Protein AF-A0A8B8EE63-F1 (afdb_monomer)

Radius of gyration: 25.55 Å; Cα contacts (8 Å, |Δi|>4): 271; chains: 1; bounding box: 58×43×88 Å

Mean predicted aligned error: 11.23 Å

Structure (mmCIF, N/CA/C/O backbone):
data_AF-A0A8B8EE63-F1
#
_entry.id   AF-A0A8B8EE63-F1
#
loop_
_atom_site.group_PDB
_atom_site.id
_atom_site.type_symbol
_atom_site.label_atom_id
_atom_site.label_alt_id
_atom_site.label_comp_id
_atom_site.label_asym_id
_atom_site.label_entity_id
_atom_site.label_seq_id
_atom_site.pdbx_PDB_ins_code
_atom_site.Cartn_x
_atom_site.Cartn_y
_atom_site.Cartn_z
_atom_site.occupancy
_atom_site.B_iso_or_equiv
_atom_site.auth_seq_id
_atom_site.auth_comp_id
_atom_site.auth_asym_id
_atom_site.auth_atom_id
_atom_site.pdbx_PDB_model_num
ATOM 1 N N . MET A 1 1 ? 38.713 -13.308 -67.757 1.00 34.22 1 MET A N 1
ATOM 2 C CA . MET A 1 1 ? 39.216 -12.072 -67.116 1.00 34.22 1 MET A CA 1
ATOM 3 C C . MET A 1 1 ? 38.048 -11.355 -66.440 1.00 34.22 1 MET A C 1
ATOM 5 O O . MET A 1 1 ? 36.979 -11.338 -67.029 1.00 34.22 1 MET A O 1
ATOM 9 N N . MET A 1 2 ? 38.272 -10.914 -65.192 1.00 29.92 2 MET A N 1
ATOM 10 C CA . MET A 1 2 ? 37.483 -10.074 -64.248 1.00 29.92 2 MET A CA 1
ATOM 11 C C . MET A 1 2 ? 36.135 -9.501 -64.742 1.00 29.92 2 MET A C 1
ATOM 13 O O . MET A 1 2 ? 36.103 -8.865 -65.783 1.00 29.92 2 MET A O 1
ATOM 17 N N . LYS A 1 3 ? 34.963 -9.767 -64.130 1.00 40.91 3 LYS A N 1
ATOM 18 C CA . LYS A 1 3 ? 34.413 -9.403 -62.790 1.00 40.91 3 LYS A CA 1
ATOM 19 C C . LYS A 1 3 ? 34.333 -7.888 -62.509 1.00 40.91 3 LYS A C 1
ATOM 21 O O . LYS A 1 3 ? 35.310 -7.183 -62.705 1.00 40.91 3 LYS A O 1
ATOM 26 N N . THR A 1 4 ? 33.181 -7.491 -61.934 1.00 46.47 4 THR A N 1
ATOM 27 C CA . THR A 1 4 ? 32.750 -6.176 -61.381 1.00 46.47 4 THR A CA 1
ATOM 28 C C . THR A 1 4 ? 32.387 -5.117 -62.433 1.00 46.47 4 THR A C 1
ATOM 30 O O . THR A 1 4 ? 33.139 -4.926 -63.370 1.00 46.47 4 THR A O 1
ATOM 33 N N . PHE A 1 5 ? 31.213 -4.471 -62.425 1.00 40.44 5 PHE A N 1
ATOM 34 C CA . PHE A 1 5 ? 30.622 -3.676 -61.341 1.00 40.44 5 PHE A CA 1
ATOM 35 C C . PHE A 1 5 ? 29.076 -3.753 -61.308 1.00 40.44 5 PHE A C 1
ATOM 37 O O . PHE A 1 5 ? 28.396 -3.131 -62.116 1.00 40.44 5 PHE A O 1
ATOM 44 N N . PHE A 1 6 ? 28.515 -4.440 -60.310 1.00 43.31 6 PHE A N 1
ATOM 45 C CA . PHE A 1 6 ? 27.147 -4.216 -59.817 1.00 43.31 6 PHE A CA 1
ATOM 46 C C . PHE A 1 6 ? 27.276 -3.737 -58.369 1.00 43.31 6 PHE A C 1
ATOM 48 O O . PHE A 1 6 ? 27.194 -4.533 -57.440 1.00 43.31 6 PHE A O 1
ATOM 55 N N . ALA A 1 7 ? 27.614 -2.462 -58.166 1.00 48.09 7 ALA A N 1
ATOM 56 C CA . ALA A 1 7 ? 27.914 -1.944 -56.827 1.00 48.09 7 ALA A CA 1
ATOM 57 C C . ALA A 1 7 ? 27.565 -0.458 -56.641 1.00 48.09 7 ALA A C 1
ATOM 59 O O . ALA A 1 7 ? 28.311 0.257 -55.983 1.00 48.09 7 ALA A O 1
ATOM 60 N N . VAL A 1 8 ? 26.462 0.039 -57.218 1.00 46.97 8 VAL A N 1
ATOM 61 C CA . VAL A 1 8 ? 26.056 1.449 -56.988 1.00 46.97 8 VAL A CA 1
ATOM 62 C C . VAL A 1 8 ? 24.575 1.635 -56.621 1.00 46.97 8 VAL A C 1
ATOM 64 O O . VAL A 1 8 ? 24.193 2.704 -56.167 1.00 46.97 8 VAL A O 1
ATOM 67 N N . VAL A 1 9 ? 23.731 0.598 -56.659 1.00 40.47 9 VAL A N 1
ATOM 68 C CA . VAL A 1 9 ? 22.294 0.734 -56.304 1.00 40.47 9 VAL A CA 1
ATOM 69 C C . VAL A 1 9 ? 21.954 0.067 -54.962 1.00 40.47 9 VAL A C 1
ATOM 71 O O . VAL A 1 9 ? 20.859 -0.433 -54.755 1.00 40.47 9 VAL A O 1
ATOM 74 N N . LEU A 1 10 ? 22.908 0.044 -54.027 1.00 39.06 10 LEU A N 1
ATOM 75 C CA . LEU A 1 10 ? 22.704 -0.489 -52.668 1.00 39.06 10 LEU A CA 1
ATOM 76 C C . LEU A 1 10 ? 23.002 0.525 -51.553 1.00 39.06 10 LEU A C 1
ATOM 78 O O . LEU A 1 10 ? 22.885 0.190 -50.381 1.00 39.06 10 LEU A O 1
ATOM 82 N N . VAL A 1 11 ? 23.346 1.771 -51.901 1.00 43.00 11 VAL A N 1
ATOM 83 C CA . VAL A 1 11 ? 23.756 2.793 -50.917 1.00 43.00 11 VAL A CA 1
ATOM 84 C C . VAL A 1 11 ? 22.674 3.848 -50.658 1.00 43.00 11 VAL A C 1
ATOM 86 O O . VAL A 1 11 ? 22.699 4.497 -49.620 1.00 43.00 11 VAL A O 1
ATOM 89 N N . VAL A 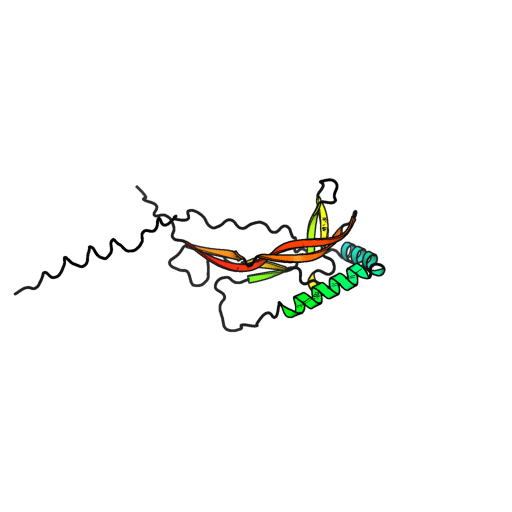1 12 ? 21.660 3.988 -51.518 1.00 40.06 12 VAL A N 1
ATOM 90 C CA . VAL A 1 12 ? 20.663 5.071 -51.357 1.00 40.06 12 VAL A CA 1
ATOM 91 C C . VAL A 1 12 ? 19.351 4.604 -50.708 1.00 40.06 12 VAL A C 1
ATOM 93 O O . VAL A 1 12 ? 18.642 5.414 -50.119 1.00 40.06 12 VAL A O 1
ATOM 96 N N . CYS A 1 13 ? 19.056 3.299 -50.676 1.00 34.84 13 CYS A N 1
ATOM 97 C CA . CYS A 1 13 ? 17.874 2.786 -49.962 1.00 34.84 13 CYS A CA 1
ATOM 98 C C . CYS A 1 13 ? 18.083 2.578 -48.451 1.00 34.84 13 CYS A C 1
ATOM 100 O O . CYS A 1 13 ? 17.107 2.372 -47.738 1.00 34.84 13 CYS A O 1
ATOM 102 N N . PHE A 1 14 ? 19.315 2.680 -47.935 1.00 38.38 14 PHE A N 1
ATOM 103 C CA . PHE A 1 14 ? 19.579 2.624 -46.488 1.00 38.38 14 PHE A CA 1
ATOM 104 C C . PHE A 1 14 ? 19.524 3.993 -45.791 1.00 38.38 14 PHE A C 1
ATOM 106 O O . PHE A 1 14 ? 19.535 4.046 -44.565 1.00 38.38 14 PHE A O 1
ATOM 113 N N . ALA A 1 15 ? 19.416 5.096 -46.539 1.00 36.81 15 ALA A N 1
ATOM 114 C CA . ALA A 1 15 ? 19.379 6.446 -45.968 1.00 36.81 15 ALA A CA 1
ATOM 115 C C . ALA A 1 15 ? 17.964 6.927 -45.584 1.00 36.81 15 ALA A C 1
ATOM 117 O O . ALA A 1 15 ? 17.824 7.997 -45.002 1.00 36.81 15 ALA A O 1
ATOM 118 N N . TYR A 1 16 ? 16.919 6.148 -45.890 1.00 34.84 16 TYR A N 1
ATOM 119 C CA . TYR A 1 16 ? 15.516 6.528 -45.660 1.00 34.84 16 TYR A CA 1
ATOM 120 C C . TYR A 1 16 ? 14.775 5.619 -44.671 1.00 34.84 16 TYR A C 1
ATOM 122 O O . TYR A 1 16 ? 13.548 5.605 -44.620 1.00 34.84 16 TYR A O 1
ATOM 130 N N . CYS A 1 17 ? 15.505 4.878 -43.838 1.00 33.97 17 CYS A N 1
ATOM 131 C CA . CYS A 1 17 ? 14.913 4.237 -42.670 1.00 33.97 17 CYS A CA 1
ATOM 132 C C . CYS A 1 17 ? 14.951 5.207 -41.490 1.00 33.97 17 CYS A C 1
ATOM 134 O O . CYS A 1 17 ? 15.892 5.196 -40.706 1.00 33.97 17 CYS A O 1
ATOM 136 N N . ASN A 1 18 ? 13.905 6.029 -41.385 1.00 35.06 18 ASN A N 1
ATOM 137 C CA . ASN A 1 18 ? 13.351 6.512 -40.120 1.00 35.06 18 ASN A CA 1
ATOM 138 C C . ASN A 1 18 ? 14.379 6.863 -39.029 1.00 35.06 18 ASN A C 1
ATOM 140 O O . ASN A 1 18 ? 14.317 6.337 -37.919 1.00 35.06 18 ASN A O 1
ATOM 144 N N . CYS A 1 19 ? 15.239 7.850 -39.281 1.00 40.03 19 CYS A N 1
ATOM 145 C CA . CYS A 1 19 ? 15.683 8.725 -38.197 1.00 40.03 19 CYS A CA 1
ATOM 146 C C . CYS A 1 19 ? 14.514 9.651 -37.836 1.00 40.03 19 CYS A C 1
ATOM 148 O O . CYS A 1 19 ? 14.586 10.865 -37.998 1.00 40.03 19 CYS A O 1
ATOM 150 N N . GLN A 1 20 ? 13.407 9.064 -37.367 1.00 39.22 20 GLN A N 1
ATOM 151 C CA . GLN A 1 20 ? 12.558 9.755 -36.410 1.00 39.22 20 GLN A CA 1
ATOM 152 C C . GLN A 1 20 ? 13.522 10.160 -35.308 1.00 39.22 20 GLN A C 1
ATOM 154 O O . GLN A 1 20 ? 14.141 9.264 -34.737 1.00 39.22 20 GLN A O 1
ATOM 159 N N . GLU A 1 21 ? 13.730 11.467 -35.137 1.00 40.09 21 GLU A N 1
ATOM 160 C CA . GLU A 1 21 ? 14.597 12.096 -34.143 1.00 40.09 21 GLU A CA 1
ATOM 161 C C . GLU A 1 21 ? 14.638 11.245 -32.878 1.00 40.09 21 GLU A C 1
ATOM 163 O O . GLU A 1 21 ? 13.757 11.306 -32.019 1.00 40.09 21 GLU A O 1
ATOM 168 N N . SER A 1 22 ? 15.620 10.345 -32.817 1.00 50.84 22 SER A N 1
ATOM 169 C CA . SER A 1 22 ? 15.692 9.382 -31.743 1.00 50.84 22 SER A CA 1
ATOM 170 C C . SER A 1 22 ? 16.205 10.194 -30.580 1.00 50.84 22 SER A C 1
ATOM 172 O O . SER A 1 22 ? 17.405 10.458 -30.495 1.00 50.84 22 SER A O 1
ATOM 174 N N . THR A 1 23 ? 15.280 10.666 -29.749 1.00 57.31 23 THR A N 1
ATOM 175 C CA . THR A 1 23 ? 15.533 11.285 -28.456 1.00 57.31 23 THR A CA 1
ATOM 176 C C . THR A 1 23 ? 16.400 10.315 -27.672 1.00 57.31 23 THR A C 1
ATOM 178 O O . THR A 1 23 ? 15.903 9.390 -27.025 1.00 57.31 23 THR A O 1
ATOM 181 N N . CYS A 1 24 ? 17.711 10.433 -27.837 1.00 67.94 24 CYS A N 1
ATOM 182 C CA . CYS A 1 24 ? 18.641 9.521 -27.223 1.00 67.94 24 CYS A CA 1
ATOM 183 C C . CYS A 1 24 ? 18.552 9.783 -25.718 1.00 67.94 24 CYS A C 1
ATOM 185 O O . CYS A 1 24 ? 18.642 10.917 -25.243 1.00 67.94 24 CYS A O 1
ATOM 187 N N . VAL A 1 25 ? 18.230 8.738 -24.964 1.00 66.94 25 VAL A N 1
ATOM 188 C CA . VAL A 1 25 ? 17.920 8.877 -23.544 1.00 66.94 25 VAL A CA 1
ATOM 189 C C . VAL A 1 25 ? 19.238 8.823 -22.780 1.00 66.94 25 VAL A C 1
ATOM 191 O O . VAL A 1 25 ? 19.905 7.789 -22.726 1.00 66.94 25 VAL A O 1
ATOM 194 N N . THR A 1 26 ? 19.632 9.959 -22.207 1.00 67.19 26 THR A N 1
ATOM 195 C CA . THR A 1 26 ? 20.910 10.119 -21.494 1.00 67.19 26 THR A CA 1
ATOM 196 C C . THR A 1 26 ? 20.915 9.470 -20.113 1.00 67.19 26 THR A C 1
ATOM 198 O O . THR A 1 26 ? 21.983 9.199 -19.570 1.00 67.19 26 THR A O 1
ATOM 201 N N . SER A 1 27 ? 19.743 9.198 -19.530 1.00 67.88 27 SER A N 1
ATOM 202 C CA . SER A 1 27 ? 19.637 8.581 -18.208 1.00 67.88 27 SER A CA 1
ATOM 203 C C . SER A 1 27 ? 18.392 7.702 -18.061 1.00 67.88 27 SER A C 1
ATOM 205 O O . SER A 1 27 ? 17.371 7.980 -18.689 1.00 67.88 27 SER A O 1
ATOM 207 N N . PRO A 1 28 ? 18.461 6.645 -17.233 1.00 70.81 28 PRO A N 1
ATOM 208 C CA . PRO A 1 28 ? 17.310 5.803 -16.932 1.00 70.81 28 PRO A CA 1
ATOM 209 C C . PRO A 1 28 ? 16.095 6.614 -16.441 1.00 70.81 28 PRO A C 1
ATOM 211 O O . PRO A 1 28 ? 16.276 7.615 -15.736 1.00 70.81 28 PRO A O 1
ATOM 214 N N . PRO A 1 29 ? 14.854 6.183 -16.740 1.00 76.81 29 PRO A N 1
ATOM 215 C CA . PRO A 1 29 ? 13.661 6.784 -16.153 1.00 76.81 29 PRO A CA 1
ATOM 216 C C . PRO A 1 29 ? 13.744 6.787 -14.619 1.00 76.81 29 PRO A C 1
ATOM 218 O O . PRO A 1 29 ? 14.009 5.771 -13.973 1.00 76.81 29 PRO A O 1
ATOM 221 N N . ARG A 1 30 ? 13.500 7.958 -14.020 1.00 81.25 30 ARG A N 1
ATOM 222 C CA . ARG A 1 30 ? 13.484 8.111 -12.561 1.00 81.25 30 ARG A CA 1
ATOM 223 C C . ARG A 1 30 ? 12.250 7.432 -11.984 1.00 81.25 30 ARG A C 1
ATOM 225 O O . ARG A 1 30 ? 11.121 7.780 -12.332 1.00 81.25 30 ARG A O 1
ATOM 232 N N . GLU A 1 31 ? 12.454 6.505 -11.056 1.00 83.06 31 GLU A N 1
ATOM 233 C CA . GLU A 1 31 ? 11.338 5.898 -10.345 1.00 83.06 31 GLU A CA 1
ATOM 234 C C . GLU A 1 31 ? 10.767 6.840 -9.278 1.00 83.06 31 GLU A C 1
ATOM 236 O O . GLU A 1 31 ? 11.497 7.411 -8.468 1.00 83.06 31 GLU A O 1
ATOM 241 N N . LYS A 1 32 ? 9.436 6.953 -9.224 1.00 85.38 32 LYS A N 1
ATOM 242 C CA . LYS A 1 32 ? 8.751 7.670 -8.140 1.00 85.38 32 LYS A CA 1
ATOM 243 C C . LYS A 1 32 ? 8.864 6.893 -6.828 1.00 85.38 32 LYS A C 1
ATOM 245 O O . LYS A 1 32 ? 8.682 5.675 -6.813 1.00 85.38 32 LYS A O 1
ATOM 250 N N . ALA A 1 33 ? 9.114 7.580 -5.718 1.00 88.44 33 ALA A N 1
ATOM 251 C CA . ALA A 1 33 ? 9.087 6.957 -4.396 1.00 88.44 33 ALA A CA 1
ATOM 252 C C . ALA A 1 33 ? 7.688 6.394 -4.067 1.00 88.44 33 ALA A C 1
ATOM 254 O O . ALA A 1 33 ? 6.676 6.919 -4.534 1.00 88.44 33 ALA A O 1
ATOM 255 N N . ILE A 1 34 ? 7.643 5.312 -3.286 1.00 93.12 34 ILE A N 1
ATOM 256 C CA . ILE A 1 34 ? 6.407 4.803 -2.676 1.00 93.12 34 ILE A CA 1
ATOM 257 C C . ILE A 1 34 ? 6.215 5.528 -1.343 1.00 93.12 34 ILE A C 1
ATOM 259 O O . ILE A 1 34 ? 7.162 5.637 -0.571 1.00 93.12 34 ILE A O 1
ATOM 263 N N . ASP A 1 35 ? 5.005 6.020 -1.078 1.00 93.25 35 ASP A N 1
ATOM 264 C CA . ASP A 1 35 ? 4.660 6.711 0.176 1.00 93.25 35 ASP A CA 1
ATOM 265 C C . ASP A 1 35 ? 4.372 5.745 1.346 1.00 93.25 35 ASP A C 1
ATOM 267 O O . ASP A 1 35 ? 4.313 6.161 2.503 1.00 93.25 35 ASP A O 1
ATOM 271 N N . GLY A 1 36 ? 4.205 4.454 1.045 1.00 92.94 36 GLY A N 1
ATOM 272 C CA . GLY A 1 36 ? 3.987 3.371 1.999 1.00 92.94 36 GLY A CA 1
ATOM 273 C C . GLY A 1 36 ? 5.269 2.685 2.481 1.00 92.94 36 GLY A C 1
ATOM 274 O O . GLY A 1 36 ? 6.199 2.427 1.718 1.00 92.94 36 GLY A O 1
ATOM 275 N N . GLN A 1 37 ? 5.277 2.324 3.760 1.00 95.94 37 GLN A N 1
ATOM 276 C CA . GLN A 1 37 ? 6.300 1.524 4.430 1.00 95.94 37 GLN A CA 1
ATOM 277 C C . GLN A 1 37 ? 5.851 0.060 4.516 1.00 95.94 37 GLN A C 1
ATOM 279 O O . GLN A 1 37 ? 4.653 -0.223 4.568 1.00 95.94 37 GLN A O 1
ATOM 284 N N . SER A 1 38 ? 6.811 -0.869 4.540 1.00 94.62 38 SER A N 1
ATOM 285 C CA . SER A 1 38 ? 6.559 -2.321 4.578 1.00 94.62 38 SER A CA 1
ATOM 286 C C . SER A 1 38 ? 7.070 -3.007 5.848 1.00 94.62 38 SER A C 1
ATOM 288 O O . SER A 1 38 ? 7.130 -4.234 5.897 1.00 94.62 38 SER A O 1
ATOM 290 N N . ASP A 1 39 ? 7.478 -2.234 6.854 1.00 93.75 39 ASP A N 1
ATOM 291 C CA . ASP A 1 39 ? 7.986 -2.776 8.115 1.00 93.75 39 ASP A CA 1
ATOM 292 C C . ASP A 1 39 ? 6.869 -3.456 8.905 1.00 93.75 39 ASP A C 1
ATOM 294 O O . ASP A 1 39 ? 5.711 -3.038 8.861 1.00 93.75 39 ASP A O 1
ATOM 298 N N . VAL A 1 40 ? 7.204 -4.501 9.656 1.00 91.88 40 VAL A N 1
ATOM 299 C CA . VAL A 1 40 ? 6.225 -5.201 10.491 1.00 91.88 40 VAL A CA 1
ATOM 300 C C . VAL A 1 40 ? 5.651 -4.230 11.529 1.00 91.88 40 VAL A C 1
ATOM 302 O O . VAL A 1 40 ? 6.392 -3.530 12.217 1.00 91.88 40 VAL A O 1
ATOM 305 N N . GLN A 1 41 ? 4.321 -4.181 11.650 1.00 93.56 41 GLN A N 1
ATOM 306 C CA . GLN A 1 41 ? 3.660 -3.388 12.691 1.00 93.56 41 GLN A CA 1
ATOM 307 C C . GLN A 1 41 ? 4.013 -3.958 14.068 1.00 93.56 41 GLN A C 1
ATOM 309 O O . GLN A 1 41 ? 3.963 -5.175 14.255 1.00 93.56 41 GLN A O 1
ATOM 314 N N . SER A 1 42 ? 4.341 -3.105 15.039 1.00 95.38 42 SER A N 1
ATOM 315 C CA . SER A 1 42 ? 4.604 -3.561 16.408 1.00 95.38 42 SER A CA 1
ATOM 316 C C . SER A 1 42 ? 3.345 -4.164 17.041 1.00 95.38 42 SER A C 1
ATOM 318 O O . SER A 1 42 ? 2.223 -3.801 16.686 1.00 95.38 42 SER A O 1
ATOM 320 N N . LYS A 1 43 ? 3.525 -5.069 18.011 1.00 96.19 43 LYS A N 1
ATOM 321 C CA . LYS A 1 43 ? 2.402 -5.697 18.731 1.00 96.19 43 LYS A CA 1
ATOM 322 C C . LYS A 1 43 ? 1.509 -4.680 19.447 1.00 96.19 43 LYS A C 1
ATOM 324 O O . LYS A 1 43 ? 0.303 -4.869 19.476 1.00 96.19 43 LYS A O 1
ATOM 329 N N . ASP A 1 44 ? 2.090 -3.602 19.978 1.00 96.50 44 ASP A N 1
ATOM 330 C CA . ASP A 1 44 ? 1.342 -2.499 20.602 1.00 96.50 44 ASP A CA 1
ATOM 331 C C . ASP A 1 44 ? 0.371 -1.839 19.613 1.00 96.50 44 ASP A C 1
ATOM 333 O O . ASP A 1 44 ? -0.808 -1.670 19.907 1.00 96.50 44 ASP A O 1
ATOM 337 N N . ILE A 1 45 ? 0.845 -1.528 18.404 1.00 96.25 45 ILE A N 1
ATOM 338 C CA . ILE A 1 45 ? 0.001 -0.932 17.366 1.00 96.25 45 ILE A CA 1
ATOM 339 C C . ILE A 1 45 ? -1.074 -1.912 16.901 1.00 96.25 45 ILE A C 1
ATOM 341 O O . ILE A 1 45 ? -2.222 -1.508 16.745 1.00 96.25 45 ILE A O 1
ATOM 345 N N . GLN A 1 46 ? -0.727 -3.188 16.711 1.00 95.06 46 GLN A N 1
ATOM 346 C CA . GLN A 1 46 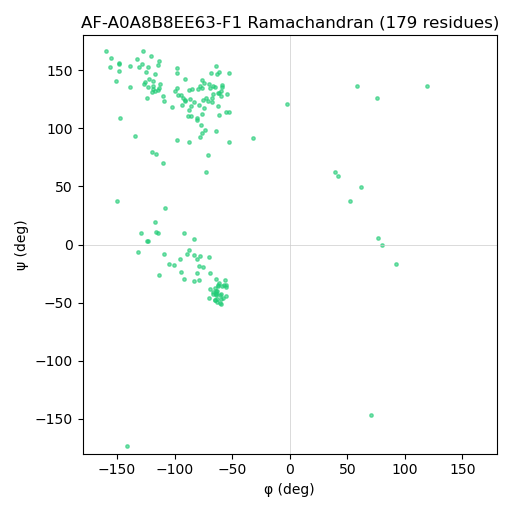? -1.714 -4.216 16.368 1.00 95.06 46 GLN A CA 1
ATOM 347 C C . GLN A 1 46 ? -2.805 -4.305 17.445 1.00 95.06 46 GLN A C 1
ATOM 349 O O . GLN A 1 46 ? -3.981 -4.234 17.112 1.00 95.06 46 GLN A O 1
ATOM 354 N N . GLY A 1 47 ? -2.424 -4.328 18.727 1.00 95.94 47 GLY A N 1
ATOM 355 C CA . GLY A 1 47 ? -3.367 -4.342 19.847 1.00 95.94 47 GLY A CA 1
ATOM 356 C C . GLY A 1 47 ? -4.296 -3.126 19.874 1.00 95.94 47 GLY A C 1
ATOM 357 O O . GLY A 1 47 ? -5.497 -3.292 20.058 1.00 95.94 47 GLY A O 1
ATOM 358 N N . LYS A 1 48 ? -3.774 -1.919 19.616 1.00 96.00 48 LYS A N 1
ATOM 359 C CA . LYS A 1 48 ? -4.582 -0.687 19.529 1.00 96.00 48 LYS A CA 1
ATOM 360 C C . LYS A 1 48 ? -5.579 -0.713 18.374 1.00 96.00 48 LYS A C 1
ATOM 362 O O . LYS A 1 48 ? -6.711 -0.264 18.531 1.00 96.00 48 LYS A O 1
ATOM 367 N N . ILE A 1 49 ? -5.166 -1.235 17.218 1.00 95.56 49 ILE A N 1
ATOM 368 C CA . ILE A 1 49 ? -6.050 -1.401 16.059 1.00 95.56 49 ILE A CA 1
ATOM 369 C C . ILE A 1 49 ? -7.147 -2.414 16.384 1.00 95.56 49 ILE A C 1
ATOM 371 O O . ILE A 1 49 ? -8.317 -2.128 16.151 1.00 95.56 49 ILE A O 1
ATOM 375 N N . ASP A 1 50 ? -6.784 -3.567 16.944 1.00 94.38 50 ASP A N 1
ATOM 376 C CA . ASP A 1 50 ? -7.730 -4.631 17.282 1.00 94.38 50 ASP A CA 1
ATOM 377 C C . ASP A 1 50 ? -8.738 -4.174 18.342 1.00 94.38 50 ASP A C 1
ATOM 379 O O . ASP A 1 50 ? -9.925 -4.472 18.236 1.00 94.38 50 ASP A O 1
ATOM 383 N N . GLU A 1 51 ? -8.292 -3.421 19.348 1.00 93.81 51 GLU A N 1
ATOM 384 C CA . GLU A 1 51 ? -9.171 -2.823 20.351 1.00 93.81 51 GLU A CA 1
ATOM 385 C C . GLU A 1 51 ? -10.142 -1.818 19.729 1.00 93.81 51 GLU A C 1
ATOM 387 O O . GLU A 1 51 ? -11.343 -1.905 19.981 1.00 93.81 51 GLU A O 1
ATOM 392 N N . ALA A 1 52 ? -9.650 -0.920 18.871 1.00 92.12 52 ALA A N 1
ATOM 393 C CA . ALA A 1 52 ? -10.497 0.039 18.171 1.00 92.12 52 ALA A CA 1
ATOM 394 C C . ALA A 1 52 ? -11.510 -0.657 17.240 1.00 92.12 52 ALA A C 1
ATOM 396 O O . ALA A 1 52 ? -12.649 -0.212 17.135 1.00 92.12 52 ALA A O 1
ATOM 397 N N . LEU A 1 53 ? -11.132 -1.776 16.610 1.00 92.94 53 LEU A N 1
ATOM 398 C CA . LEU A 1 53 ? -12.002 -2.547 15.715 1.00 92.94 53 LEU A CA 1
ATOM 399 C C . LEU A 1 53 ? -13.151 -3.266 16.431 1.00 92.94 53 LEU A C 1
ATOM 401 O O . LEU A 1 53 ? -14.157 -3.555 15.787 1.00 92.94 53 LEU A O 1
ATOM 405 N N . LYS A 1 54 ? -13.029 -3.584 17.729 1.00 90.62 54 LYS A N 1
ATOM 406 C CA . LYS A 1 54 ? -14.036 -4.389 18.455 1.00 90.62 54 LYS A CA 1
ATOM 407 C C . LYS A 1 54 ? -15.447 -3.808 18.392 1.00 90.62 54 LYS A C 1
ATOM 409 O O . LYS A 1 54 ? -16.401 -4.575 18.435 1.00 90.62 54 LYS A O 1
ATOM 414 N N . ASN A 1 55 ? -15.557 -2.486 18.298 1.00 86.12 55 ASN A N 1
ATOM 415 C CA . ASN A 1 55 ? -16.830 -1.768 18.316 1.00 86.12 55 ASN A CA 1
ATOM 416 C C . ASN A 1 55 ? -17.133 -1.057 16.985 1.00 86.12 55 ASN A C 1
ATOM 418 O O . ASN A 1 55 ? -18.066 -0.260 16.933 1.00 86.12 55 ASN A O 1
ATOM 422 N N . ASP A 1 56 ? -16.353 -1.313 15.930 1.00 91.56 56 ASP A N 1
ATOM 423 C CA . ASP A 1 56 ? -16.486 -0.641 14.633 1.00 91.56 56 ASP A CA 1
ATOM 424 C C . ASP A 1 56 ? -16.792 -1.657 13.521 1.00 91.56 56 ASP A C 1
ATOM 426 O O . ASP A 1 56 ? -15.927 -2.116 12.763 1.00 91.56 56 ASP A O 1
ATOM 430 N N . ASP A 1 57 ? -18.066 -2.052 13.462 1.00 93.50 57 ASP A N 1
ATOM 431 C CA . ASP A 1 57 ? -18.556 -3.014 12.477 1.00 93.50 57 ASP A CA 1
ATOM 432 C C . ASP A 1 57 ? -18.453 -2.494 11.040 1.00 93.50 57 ASP A C 1
ATOM 434 O O . ASP A 1 57 ? -18.248 -3.291 10.123 1.00 93.50 57 ASP A O 1
ATOM 438 N N . GLU A 1 58 ? -18.542 -1.178 10.828 1.00 94.25 58 GLU A N 1
ATOM 439 C CA . GLU A 1 58 ? -18.405 -0.574 9.502 1.00 94.25 58 GLU A CA 1
ATOM 440 C C . GLU A 1 58 ? -17.004 -0.821 8.941 1.00 94.25 58 GLU A C 1
ATOM 442 O O . GLU A 1 58 ? -16.853 -1.326 7.823 1.00 94.25 58 GLU A O 1
ATOM 447 N N . VAL A 1 59 ? -15.968 -0.536 9.734 1.00 95.06 59 VAL A N 1
ATOM 448 C CA . VAL A 1 59 ? -14.580 -0.760 9.323 1.00 95.06 59 VAL A CA 1
ATOM 449 C C . VAL A 1 59 ? -14.320 -2.246 9.114 1.00 95.06 59 VAL A C 1
ATOM 451 O O . VAL A 1 59 ? -13.699 -2.628 8.119 1.00 95.06 59 VAL A O 1
ATOM 454 N N . ARG A 1 60 ? -14.821 -3.107 10.008 1.00 94.56 60 ARG A N 1
ATOM 455 C CA . ARG A 1 60 ? -14.657 -4.563 9.895 1.00 94.56 60 ARG A CA 1
ATOM 456 C C . ARG A 1 60 ? -15.279 -5.109 8.607 1.00 94.56 60 ARG A C 1
ATOM 458 O O . ARG A 1 60 ? -14.600 -5.802 7.848 1.00 94.56 60 ARG A O 1
ATOM 465 N N . LEU A 1 61 ? -16.535 -4.759 8.327 1.00 94.81 61 LEU A N 1
ATOM 466 C CA . LEU A 1 61 ? -17.232 -5.159 7.101 1.00 94.81 61 LEU A CA 1
ATOM 467 C C . LEU A 1 61 ? -16.575 -4.554 5.854 1.00 94.81 61 LEU A C 1
ATOM 469 O O . LEU A 1 61 ? -16.445 -5.229 4.832 1.00 94.81 61 LEU A O 1
ATOM 473 N N . GLY A 1 62 ? -16.097 -3.311 5.937 1.00 95.56 62 GLY A N 1
ATOM 474 C CA . GLY A 1 62 ? -15.375 -2.650 4.854 1.00 95.56 62 GLY A CA 1
ATOM 475 C C . GLY A 1 62 ? -14.042 -3.330 4.521 1.00 95.56 62 GLY A C 1
ATOM 476 O O . GLY A 1 62 ? -13.720 -3.515 3.346 1.00 95.56 62 GLY A O 1
ATOM 477 N N . VAL A 1 63 ? -13.277 -3.745 5.535 1.00 94.94 63 VAL A N 1
ATOM 478 C CA . VAL A 1 63 ? -12.053 -4.546 5.364 1.00 94.94 63 VAL A CA 1
ATOM 479 C C . VAL A 1 63 ? -12.367 -5.877 4.683 1.00 94.94 63 VAL A C 1
ATOM 481 O O . VAL A 1 63 ? -11.644 -6.273 3.766 1.00 94.94 63 VAL A O 1
ATOM 484 N N . ASP A 1 64 ? -13.441 -6.547 5.097 1.00 93.38 64 ASP A N 1
ATOM 485 C CA . ASP A 1 64 ? -13.854 -7.834 4.534 1.00 93.38 64 ASP A CA 1
ATOM 486 C C . ASP A 1 64 ? -14.319 -7.718 3.079 1.00 93.38 64 ASP A C 1
ATOM 488 O O . ASP A 1 64 ? -13.918 -8.533 2.245 1.00 93.38 64 ASP A O 1
ATOM 492 N N . SER A 1 65 ? -15.075 -6.670 2.747 1.00 93.19 65 SER A N 1
ATOM 493 C CA . SER A 1 65 ? -15.489 -6.376 1.372 1.00 93.19 65 SER A CA 1
ATOM 494 C C . SER A 1 65 ? -14.279 -6.169 0.452 1.00 93.19 65 SER A C 1
ATOM 496 O O . SER A 1 65 ? -14.120 -6.862 -0.556 1.00 93.19 65 SER A O 1
ATOM 498 N N . LEU A 1 66 ? -13.338 -5.306 0.855 1.00 93.12 66 LEU A N 1
ATOM 499 C CA . LEU A 1 66 ? -12.115 -5.049 0.086 1.00 93.12 66 LEU A CA 1
ATOM 500 C C . LEU A 1 66 ? -11.234 -6.299 -0.055 1.00 93.12 66 LEU A C 1
ATOM 502 O O . LEU A 1 66 ? -10.584 -6.499 -1.087 1.00 93.12 66 LEU A O 1
ATOM 506 N N . ALA A 1 67 ? -11.184 -7.140 0.979 1.00 91.50 67 ALA A N 1
ATOM 507 C CA . ALA A 1 67 ? -10.469 -8.408 0.935 1.00 91.50 67 ALA A CA 1
ATOM 508 C C . ALA A 1 67 ? -11.092 -9.370 -0.089 1.00 91.50 67 ALA A C 1
ATOM 510 O O . ALA A 1 67 ? -10.357 -9.996 -0.859 1.00 91.50 67 ALA A O 1
ATOM 511 N N . ALA A 1 68 ? -12.425 -9.458 -0.130 1.00 89.38 68 ALA A N 1
ATOM 512 C CA . ALA A 1 68 ? -13.161 -10.300 -1.067 1.00 89.38 68 ALA A CA 1
ATOM 513 C C . ALA A 1 68 ? -12.969 -9.845 -2.523 1.00 89.38 68 ALA A C 1
ATOM 515 O O . ALA A 1 68 ? -12.604 -10.660 -3.372 1.00 89.38 68 ALA A O 1
ATOM 516 N N . GLU A 1 69 ? -13.103 -8.545 -2.804 1.00 87.19 69 GLU A N 1
ATOM 517 C CA . GLU A 1 69 ? -12.864 -7.978 -4.140 1.00 87.19 69 GLU A CA 1
ATOM 518 C C . GLU A 1 69 ? -11.459 -8.321 -4.658 1.00 87.19 69 GLU A C 1
ATOM 520 O O . GLU A 1 69 ? -11.267 -8.752 -5.797 1.00 87.19 69 GLU A O 1
ATOM 525 N N . ARG A 1 70 ? -10.445 -8.197 -3.795 1.00 85.94 70 ARG A N 1
ATOM 526 C CA . ARG A 1 70 ? -9.043 -8.458 -4.156 1.00 85.94 70 ARG A CA 1
ATOM 527 C C . ARG A 1 70 ? -8.682 -9.936 -4.190 1.00 85.94 70 ARG A C 1
ATOM 529 O O . ARG A 1 70 ? -7.665 -10.294 -4.793 1.00 85.94 70 ARG A O 1
ATOM 536 N N . ALA A 1 71 ? -9.472 -10.801 -3.559 1.00 80.88 71 ALA A N 1
ATOM 537 C CA . ALA A 1 71 ? -9.271 -12.243 -3.629 1.00 80.88 71 ALA A CA 1
ATOM 538 C C . ALA A 1 71 ? -9.406 -12.770 -5.064 1.00 80.88 71 ALA A C 1
ATOM 540 O O . ALA A 1 71 ? -8.678 -13.688 -5.443 1.00 80.88 71 ALA A O 1
ATOM 541 N N . LEU A 1 72 ? -10.275 -12.141 -5.858 1.00 69.25 72 LEU A N 1
ATOM 542 C CA . LEU A 1 72 ? -10.575 -12.528 -7.235 1.00 69.25 72 LEU A CA 1
ATOM 543 C C . LEU A 1 72 ? -9.510 -12.063 -8.240 1.00 69.25 72 LEU A C 1
ATOM 545 O O . LEU A 1 72 ? -9.270 -12.743 -9.232 1.00 69.25 72 LEU A O 1
ATOM 549 N N . VAL A 1 73 ? -8.845 -10.936 -7.970 1.00 65.19 73 VAL A N 1
ATOM 550 C CA . VAL A 1 73 ? -7.919 -10.284 -8.918 1.00 65.19 73 VAL A CA 1
ATOM 551 C C . VAL A 1 73 ? -6.510 -10.887 -8.886 1.00 65.19 73 VAL A C 1
ATOM 553 O O . VAL A 1 73 ? -5.824 -10.925 -9.903 1.00 65.19 73 VAL A O 1
ATOM 556 N N . TYR A 1 74 ? -6.060 -11.384 -7.730 1.00 56.84 74 TYR A N 1
ATOM 557 C CA . TYR A 1 74 ? -4.692 -11.879 -7.545 1.00 56.84 74 TYR A CA 1
ATOM 558 C C . TYR A 1 74 ? -4.656 -13.401 -7.376 1.00 56.84 74 TYR A C 1
ATOM 560 O O . TYR A 1 74 ? -4.336 -13.904 -6.296 1.00 56.84 74 TYR A O 1
ATOM 568 N N . ARG A 1 75 ? -4.933 -14.156 -8.446 1.00 53.75 75 ARG A N 1
ATOM 569 C CA . ARG A 1 75 ? -4.298 -15.474 -8.588 1.00 53.75 75 ARG A CA 1
ATOM 570 C C . ARG A 1 75 ? -2.897 -15.222 -9.123 1.00 53.75 75 ARG A C 1
ATOM 572 O O . ARG A 1 75 ? -2.726 -14.788 -10.254 1.00 53.75 75 ARG A O 1
ATOM 579 N N . GLN A 1 76 ? -1.887 -15.421 -8.278 1.00 53.56 76 GLN A N 1
ATOM 580 C CA . GLN A 1 76 ? -0.527 -15.587 -8.779 1.00 53.56 76 GLN A CA 1
ATOM 581 C C . GLN A 1 76 ? -0.527 -16.871 -9.596 1.00 53.56 76 GLN A C 1
ATOM 583 O O . GLN A 1 76 ? -0.459 -17.965 -9.034 1.00 53.56 76 GLN A O 1
ATOM 588 N N . ASP A 1 77 ? -0.656 -16.734 -10.909 1.00 50.69 77 ASP A N 1
ATOM 589 C CA . ASP A 1 77 ? -0.400 -17.833 -11.815 1.00 50.69 77 ASP A CA 1
ATOM 590 C C . ASP A 1 77 ? 1.022 -18.328 -11.534 1.00 50.69 77 ASP A C 1
ATOM 592 O O . ASP A 1 77 ? 2.009 -17.600 -11.676 1.00 50.69 77 ASP A O 1
ATOM 596 N N . LYS A 1 78 ? 1.119 -19.560 -11.025 1.00 49.16 78 LYS A N 1
ATOM 597 C CA . LYS A 1 78 ? 2.387 -20.253 -10.799 1.00 49.16 78 LYS A CA 1
ATOM 598 C C . LYS A 1 78 ? 2.966 -20.620 -12.162 1.00 49.16 78 LYS A C 1
ATOM 600 O O . LYS A 1 78 ? 2.882 -21.766 -12.594 1.00 49.16 78 LYS A O 1
ATOM 605 N N . PHE A 1 79 ? 3.541 -19.651 -12.858 1.00 51.50 79 PHE A N 1
ATOM 606 C CA . PHE A 1 79 ? 4.315 -19.912 -14.061 1.00 51.50 79 PHE A CA 1
ATOM 607 C C . PHE A 1 79 ? 5.690 -20.438 -13.642 1.00 51.50 79 PHE A C 1
ATOM 609 O O . PHE A 1 79 ? 6.606 -19.680 -13.352 1.00 51.50 79 PHE A O 1
ATOM 616 N N . VAL A 1 80 ? 5.813 -21.764 -13.553 1.00 57.81 80 VAL A N 1
ATOM 617 C CA . VAL A 1 80 ? 7.039 -22.455 -13.106 1.00 57.81 80 VAL A CA 1
ATOM 618 C C . VAL A 1 80 ? 8.114 -22.510 -14.212 1.00 57.81 80 VAL A C 1
ATOM 620 O O . VAL A 1 80 ? 9.260 -22.839 -13.932 1.00 57.81 80 VAL A O 1
ATOM 623 N N . TYR A 1 81 ? 7.783 -22.133 -15.456 1.00 57.12 81 TYR A N 1
ATOM 624 C CA . TYR A 1 81 ? 8.643 -22.363 -16.630 1.00 57.12 81 TYR A CA 1
ATOM 625 C C . TYR A 1 81 ? 9.021 -21.119 -17.451 1.00 57.12 81 TYR A C 1
ATOM 627 O O . TYR A 1 81 ? 9.705 -21.259 -18.462 1.00 57.12 81 TYR A O 1
ATOM 635 N N . TYR A 1 82 ? 8.626 -19.910 -17.041 1.00 63.31 82 TYR A N 1
ATOM 636 C CA . TYR A 1 82 ? 8.983 -18.679 -17.757 1.00 63.31 82 TYR A CA 1
ATOM 637 C C . TYR A 1 82 ? 9.896 -17.803 -16.908 1.00 63.31 82 TYR A C 1
ATOM 639 O O . TYR A 1 82 ? 9.640 -17.569 -15.728 1.00 63.31 82 TYR A O 1
ATOM 647 N N . GLN A 1 83 ? 10.971 -17.311 -17.519 1.00 69.56 83 GLN A N 1
ATOM 648 C CA . GLN A 1 83 ? 11.836 -16.324 -16.894 1.00 69.56 83 GLN A CA 1
ATOM 649 C C . GLN A 1 83 ? 11.300 -14.927 -17.205 1.00 69.56 83 GLN A C 1
ATOM 651 O O . GLN A 1 83 ? 11.342 -14.478 -18.350 1.00 69.56 83 GLN A O 1
ATOM 656 N N . ASP A 1 84 ? 10.785 -14.247 -16.182 1.00 73.75 84 ASP A N 1
ATOM 657 C CA . ASP A 1 84 ? 10.282 -12.883 -16.323 1.00 73.75 84 ASP A CA 1
ATOM 658 C C . ASP A 1 84 ? 11.400 -11.922 -16.743 1.00 73.75 84 ASP A C 1
ATOM 660 O O . ASP A 1 84 ? 12.446 -11.830 -16.095 1.00 73.75 84 ASP A O 1
ATOM 664 N N . THR A 1 85 ? 11.133 -11.127 -17.784 1.00 84.88 85 THR A N 1
ATOM 665 C CA . THR A 1 85 ? 12.035 -10.065 -18.259 1.00 84.88 85 THR A CA 1
ATOM 666 C C . THR A 1 85 ? 12.398 -9.079 -17.145 1.00 84.88 85 THR A C 1
ATOM 668 O O . THR A 1 85 ? 13.527 -8.595 -17.080 1.00 84.88 85 THR A O 1
ATOM 671 N N . CYS A 1 86 ? 11.432 -8.788 -16.270 1.00 87.12 86 CYS A N 1
ATOM 672 C CA . CYS A 1 86 ? 11.592 -7.941 -15.097 1.00 87.12 86 CYS A CA 1
ATOM 673 C C . CYS A 1 86 ? 10.939 -8.607 -13.885 1.00 87.12 86 CYS A C 1
ATOM 675 O O . CYS A 1 86 ? 9.738 -8.420 -13.667 1.00 87.12 86 CYS A O 1
ATOM 677 N N . PRO A 1 87 ? 11.709 -9.372 -13.090 1.00 84.44 87 PRO A N 1
ATOM 678 C CA . PRO A 1 87 ? 11.166 -10.075 -11.942 1.00 84.44 87 PRO A CA 1
ATOM 679 C C . PRO A 1 87 ? 10.542 -9.099 -10.946 1.00 84.44 87 PRO A C 1
ATOM 681 O O . PRO A 1 87 ? 11.136 -8.084 -10.556 1.00 84.44 87 PRO A O 1
ATOM 684 N N . ARG A 1 88 ? 9.325 -9.433 -10.523 1.00 87.31 88 ARG A N 1
ATOM 685 C CA . ARG A 1 88 ? 8.524 -8.633 -9.602 1.00 87.31 88 ARG A CA 1
ATOM 686 C C . ARG A 1 88 ? 8.361 -9.355 -8.275 1.00 87.31 88 ARG A C 1
ATOM 688 O O . ARG A 1 88 ? 8.032 -10.537 -8.233 1.00 87.31 88 ARG A O 1
ATOM 695 N N . ARG A 1 89 ? 8.472 -8.607 -7.178 1.00 87.81 89 ARG A N 1
ATOM 696 C CA . ARG A 1 89 ? 8.020 -9.043 -5.850 1.00 87.81 89 ARG A CA 1
ATOM 697 C C . ARG A 1 89 ? 6.939 -8.103 -5.349 1.00 87.81 89 ARG A C 1
ATOM 699 O O . ARG A 1 89 ? 7.101 -6.892 -5.436 1.00 87.81 89 ARG A O 1
ATOM 706 N N . LEU A 1 90 ? 5.849 -8.642 -4.816 1.00 90.19 90 LEU A N 1
ATOM 707 C CA . LEU A 1 90 ? 4.844 -7.829 -4.134 1.00 90.19 90 LEU A CA 1
ATOM 708 C C . LEU A 1 90 ? 5.249 -7.625 -2.676 1.00 90.19 90 LEU A C 1
ATOM 710 O O . LEU A 1 90 ? 5.644 -8.575 -2.000 1.00 90.19 90 LEU A O 1
ATOM 714 N N . ARG A 1 91 ? 5.148 -6.38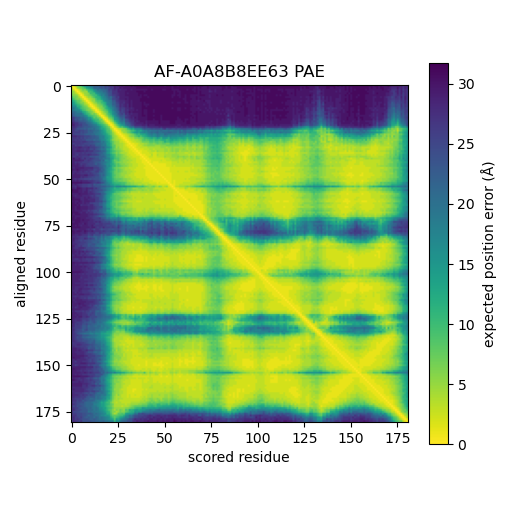7 -2.197 1.00 92.75 91 ARG A N 1
ATOM 715 C CA . ARG A 1 91 ? 5.368 -6.023 -0.794 1.00 92.75 91 ARG A CA 1
ATOM 716 C C . ARG A 1 91 ? 4.101 -5.430 -0.213 1.00 92.75 91 ARG A C 1
ATOM 718 O O . ARG A 1 91 ? 3.464 -4.606 -0.864 1.00 92.75 91 ARG A O 1
ATOM 725 N N . TYR A 1 92 ? 3.762 -5.837 1.004 1.00 94.38 92 TYR A N 1
ATOM 726 C CA . TYR A 1 92 ? 2.629 -5.280 1.732 1.00 94.38 92 TYR A CA 1
ATOM 727 C C . TYR A 1 92 ? 2.971 -3.909 2.293 1.00 94.38 92 TYR A C 1
ATOM 729 O O . TYR A 1 92 ? 4.084 -3.683 2.770 1.00 94.38 92 TYR A O 1
ATOM 737 N N . ILE A 1 93 ? 1.995 -3.013 2.248 1.00 96.44 93 ILE A N 1
ATOM 738 C CA . ILE A 1 93 ? 2.074 -1.718 2.910 1.00 96.44 93 ILE A CA 1
ATOM 739 C C . ILE A 1 93 ? 1.460 -1.871 4.288 1.00 96.44 93 ILE A C 1
ATOM 741 O O . ILE A 1 93 ? 0.330 -2.332 4.433 1.00 96.44 93 ILE A O 1
ATOM 745 N N . THR A 1 94 ? 2.219 -1.488 5.300 1.00 97.12 94 THR A N 1
ATOM 746 C CA . THR A 1 94 ? 1.853 -1.641 6.707 1.00 97.12 94 THR A CA 1
ATOM 747 C C . THR A 1 94 ? 1.634 -0.296 7.382 1.00 97.12 94 THR A C 1
ATOM 749 O O . THR A 1 94 ? 0.866 -0.204 8.337 1.00 97.12 94 THR A O 1
ATOM 752 N N . SER A 1 95 ? 2.268 0.767 6.894 1.00 97.25 95 SER A N 1
ATOM 753 C CA . SER A 1 95 ? 2.059 2.124 7.395 1.00 97.25 95 SER A CA 1
ATOM 754 C C . SER A 1 95 ? 2.399 3.168 6.343 1.00 97.25 95 SER A C 1
ATOM 756 O O . SER A 1 95 ? 3.082 2.875 5.366 1.00 97.25 95 SER A O 1
ATOM 758 N N . LEU A 1 96 ? 1.893 4.381 6.527 1.00 97.25 96 LEU A N 1
ATOM 759 C CA . LEU A 1 96 ? 2.156 5.527 5.665 1.00 97.25 96 LEU A CA 1
ATOM 760 C C . LEU A 1 96 ? 1.857 6.829 6.406 1.00 97.25 96 LEU A C 1
ATOM 762 O O . LEU A 1 96 ? 1.203 6.826 7.448 1.00 97.25 96 LEU A O 1
ATOM 766 N N . TYR A 1 97 ? 2.307 7.943 5.843 1.00 95.88 97 TYR A N 1
ATOM 767 C CA . TYR A 1 97 ? 2.009 9.263 6.380 1.00 95.88 97 TYR A CA 1
ATOM 768 C C . TYR A 1 97 ? 0.738 9.830 5.746 1.00 95.88 97 TYR A C 1
ATOM 770 O O . TYR A 1 97 ? 0.631 9.954 4.523 1.00 95.88 97 TYR A O 1
ATOM 778 N N . VAL A 1 98 ? -0.238 10.179 6.580 1.00 94.88 98 VAL A N 1
ATOM 779 C CA . VAL A 1 98 ? -1.525 10.740 6.155 1.00 94.88 98 VAL A CA 1
ATOM 780 C C . VAL A 1 98 ? -1.673 12.128 6.761 1.00 94.88 98 VAL A C 1
ATOM 782 O O . VAL A 1 98 ? -1.274 12.368 7.898 1.00 94.88 98 VAL A O 1
ATOM 785 N N . ASN A 1 99 ? -2.221 13.065 5.988 1.00 91.25 99 ASN A N 1
ATOM 786 C CA . ASN A 1 99 ? -2.536 14.392 6.499 1.00 91.25 99 ASN A CA 1
ATOM 787 C C . ASN A 1 99 ? -3.681 14.283 7.519 1.00 91.25 99 ASN A C 1
ATOM 789 O O . ASN A 1 99 ? -4.743 13.735 7.215 1.00 91.25 99 ASN A O 1
ATOM 793 N N . ASN A 1 100 ? -3.464 14.808 8.721 1.00 88.06 100 ASN A N 1
ATOM 794 C CA . ASN A 1 100 ? -4.413 14.726 9.828 1.00 88.06 100 ASN A CA 1
ATOM 795 C C . ASN A 1 100 ? -5.519 15.804 9.781 1.00 88.06 100 ASN A C 1
ATOM 797 O O . ASN A 1 100 ? -6.320 15.897 10.703 1.00 88.06 100 ASN A O 1
ATOM 801 N N . GLY A 1 101 ? -5.573 16.624 8.726 1.00 84.06 101 GLY A N 1
ATOM 802 C CA . GLY A 1 101 ? -6.532 17.721 8.557 1.00 84.06 101 GLY A CA 1
ATOM 803 C C . GLY A 1 101 ? -6.030 19.074 9.072 1.00 84.06 101 GLY A C 1
ATOM 804 O O . GLY A 1 101 ? -6.531 20.105 8.642 1.00 84.06 101 GLY A O 1
ATOM 805 N N . SER A 1 102 ? -4.986 19.093 9.909 1.00 86.19 102 SER A N 1
ATOM 806 C CA . SER A 1 102 ? -4.340 20.324 10.407 1.00 86.19 102 SER A CA 1
ATOM 807 C C . SER A 1 102 ? -3.164 20.798 9.540 1.00 86.19 102 SER A C 1
ATOM 809 O O . SER A 1 102 ? -2.382 21.651 9.951 1.00 86.19 102 SER A O 1
ATOM 811 N N . GLY A 1 103 ? -2.981 20.200 8.357 1.00 86.81 103 GLY A N 1
ATOM 812 C CA . GLY A 1 103 ? -1.814 20.439 7.502 1.00 86.81 103 GLY A CA 1
ATOM 813 C C . GLY A 1 103 ? -0.556 19.672 7.929 1.00 86.81 103 GLY A C 1
ATOM 814 O O . GLY A 1 103 ? 0.471 19.768 7.261 1.00 86.81 103 GLY A O 1
ATOM 815 N N . LYS A 1 104 ? -0.626 18.879 9.006 1.00 91.00 104 LYS A N 1
ATOM 816 C CA . LYS A 1 104 ? 0.464 18.014 9.471 1.00 91.00 104 LYS A CA 1
ATOM 817 C C . LYS A 1 104 ? 0.262 16.580 8.993 1.00 91.00 104 LYS A C 1
ATOM 819 O O . LYS A 1 104 ? -0.863 16.095 8.887 1.00 91.00 104 LYS A O 1
ATOM 824 N N . PHE A 1 105 ? 1.368 15.895 8.734 1.00 93.44 105 PHE A N 1
ATOM 825 C CA . PHE A 1 105 ? 1.370 14.473 8.417 1.00 93.44 105 PHE A CA 1
ATOM 826 C C . PHE A 1 105 ? 1.621 13.662 9.684 1.00 93.44 105 PHE A C 1
ATOM 828 O O . PHE A 1 105 ? 2.591 13.908 10.398 1.00 93.44 105 PHE A O 1
ATOM 835 N N . GLU A 1 106 ? 0.768 12.680 9.943 1.00 95.38 106 GLU A N 1
ATOM 836 C CA . GLU A 1 106 ? 0.955 11.704 11.013 1.00 95.38 106 GLU A CA 1
ATOM 837 C C . GLU A 1 106 ? 1.165 10.310 10.423 1.00 95.38 106 GLU A C 1
ATOM 839 O O . GLU A 1 106 ? 0.723 10.018 9.308 1.00 95.38 106 GLU A O 1
ATOM 844 N N . LYS A 1 107 ? 1.846 9.438 11.168 1.00 96.31 107 LYS A N 1
ATOM 845 C CA . LYS A 1 107 ? 2.016 8.044 10.766 1.00 96.31 107 LYS A CA 1
ATOM 846 C C . LYS A 1 107 ? 0.740 7.268 11.087 1.00 96.31 107 LYS A C 1
ATOM 848 O O . LYS A 1 107 ? 0.363 7.151 12.250 1.00 96.31 107 LYS A O 1
ATOM 853 N N . CYS A 1 108 ? 0.125 6.705 10.057 1.00 97.19 108 CYS A N 1
ATOM 854 C CA . CYS A 1 108 ? -1.030 5.824 10.159 1.00 97.19 108 CYS A CA 1
ATOM 855 C C . CYS A 1 108 ? -0.666 4.408 9.721 1.00 97.19 108 CYS A C 1
ATOM 857 O O . CYS A 1 108 ? 0.285 4.185 8.967 1.00 97.19 108 CYS A O 1
ATOM 859 N N . TYR A 1 109 ? -1.450 3.445 10.179 1.00 97.81 109 TYR A N 1
ATOM 860 C CA . TYR A 1 109 ? -1.181 2.024 10.036 1.00 97.81 109 TYR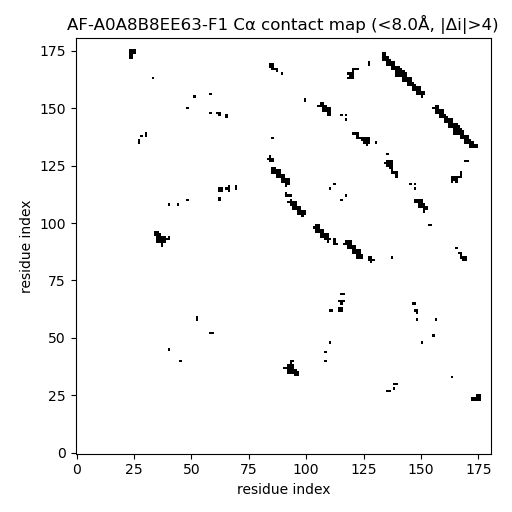 A CA 1
ATOM 861 C C . TYR A 1 109 ? -2.305 1.370 9.250 1.00 97.81 109 TYR A C 1
ATOM 863 O O . TYR A 1 109 ? -3.477 1.591 9.532 1.00 97.81 109 TYR A O 1
ATOM 871 N N . VAL A 1 110 ? -1.962 0.576 8.241 1.00 97.44 110 VAL A N 1
ATOM 872 C CA . VAL A 1 110 ? -2.961 -0.153 7.454 1.00 97.44 110 VAL A CA 1
ATOM 873 C C . VAL A 1 110 ? -3.630 -1.191 8.352 1.00 97.44 110 VAL A C 1
ATOM 875 O O . VAL A 1 110 ? -2.943 -1.969 9.011 1.00 97.44 110 VAL A O 1
ATOM 878 N N . VAL A 1 111 ? -4.960 -1.217 8.376 1.00 96.75 111 VAL A N 1
ATOM 879 C CA . VAL A 1 111 ? -5.722 -2.186 9.175 1.00 96.75 111 VAL A CA 1
ATOM 880 C C . VAL A 1 111 ? -5.609 -3.564 8.525 1.00 96.75 111 VAL A C 1
ATOM 882 O O . VAL A 1 111 ? -5.883 -3.693 7.338 1.00 96.75 111 VAL A O 1
ATOM 885 N N . ALA A 1 112 ? -5.194 -4.606 9.249 1.00 93.62 112 ALA A N 1
ATOM 886 C CA . ALA A 1 112 ? -5.080 -5.971 8.710 1.00 93.62 112 ALA A CA 1
ATOM 887 C C . ALA A 1 112 ? -4.470 -6.032 7.276 1.00 93.62 112 ALA A C 1
ATOM 889 O O . ALA A 1 112 ? -5.122 -6.509 6.337 1.00 93.62 112 ALA A O 1
ATOM 890 N N . PRO A 1 113 ? -3.230 -5.539 7.064 1.00 92.88 113 PRO A N 1
ATOM 891 C CA . PRO A 1 113 ? -2.682 -5.256 5.729 1.00 92.88 113 PRO A CA 1
ATOM 892 C C . PRO A 1 113 ? -2.672 -6.472 4.796 1.00 92.88 113 PRO A C 1
ATOM 894 O O . PRO A 1 113 ? -2.925 -6.348 3.595 1.00 92.88 113 PRO A O 1
ATOM 897 N N . TYR A 1 114 ? -2.439 -7.660 5.357 1.00 91.12 114 TYR A N 1
ATOM 898 C CA . TYR A 1 114 ? -2.450 -8.928 4.630 1.00 91.12 114 TYR A CA 1
ATOM 899 C C . TYR A 1 114 ? -3.851 -9.332 4.157 1.00 91.12 114 TYR A C 1
ATOM 901 O O . TYR A 1 114 ? -4.002 -9.822 3.040 1.00 91.12 114 TYR A O 1
ATOM 909 N N . ARG A 1 115 ? -4.882 -9.080 4.975 1.00 91.38 115 ARG A N 1
ATOM 910 C CA . ARG A 1 115 ? -6.284 -9.381 4.651 1.00 91.38 115 ARG A CA 1
ATOM 911 C C . ARG A 1 115 ? -6.790 -8.447 3.557 1.00 91.38 115 ARG A C 1
ATOM 913 O O . ARG A 1 115 ? -7.312 -8.916 2.554 1.00 91.38 115 ARG A O 1
ATOM 920 N N . GLN A 1 116 ? -6.518 -7.147 3.692 1.00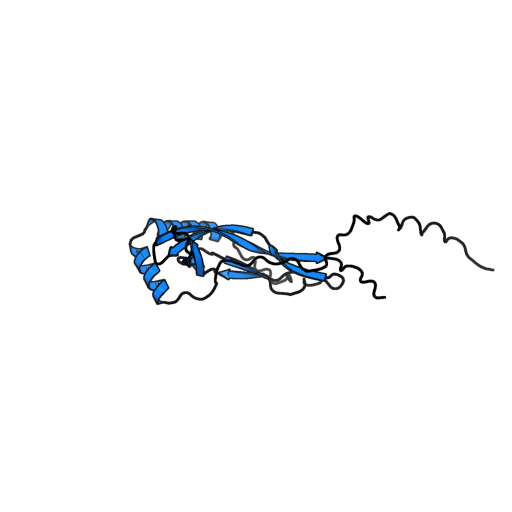 92.12 116 GLN A N 1
ATOM 921 C CA . GLN A 1 116 ? -6.849 -6.151 2.669 1.00 92.12 116 GLN A CA 1
ATOM 922 C C . GLN A 1 116 ? -5.992 -6.273 1.394 1.00 92.12 116 GLN A C 1
ATOM 924 O O . GLN A 1 116 ? -6.296 -5.609 0.408 1.00 92.12 116 GLN A O 1
ATOM 929 N N . ARG A 1 117 ? -4.915 -7.075 1.380 1.00 91.69 117 ARG A N 1
ATOM 930 C CA . ARG A 1 117 ? -4.002 -7.251 0.231 1.00 91.69 117 ARG A CA 1
ATOM 931 C C . ARG A 1 117 ? -3.444 -5.938 -0.343 1.00 91.69 117 ARG A C 1
ATOM 933 O O . ARG A 1 117 ? -3.279 -5.799 -1.556 1.00 91.69 117 ARG A O 1
ATOM 940 N N . VAL A 1 118 ? -3.139 -4.971 0.524 1.00 92.75 118 VAL A N 1
ATOM 941 C CA . VAL A 1 118 ? -2.579 -3.672 0.109 1.00 92.75 118 VAL A CA 1
ATOM 942 C C . VAL A 1 118 ? -1.105 -3.855 -0.223 1.00 92.75 118 VAL A C 1
ATOM 944 O O . VAL A 1 118 ? -0.274 -3.981 0.677 1.00 92.75 118 VAL A O 1
ATOM 947 N N . THR A 1 119 ? -0.780 -3.908 -1.514 1.00 93.38 119 THR A N 1
ATOM 948 C CA . THR A 1 119 ? 0.573 -4.228 -1.979 1.00 93.38 119 THR A CA 1
ATOM 949 C C . THR A 1 119 ? 1.076 -3.270 -3.049 1.00 93.38 119 THR A C 1
ATOM 951 O O . THR A 1 119 ? 0.304 -2.597 -3.730 1.00 93.38 119 THR A O 1
ATOM 954 N N . TYR A 1 120 ? 2.396 -3.223 -3.208 1.00 93.81 120 TYR A N 1
ATOM 955 C CA . TYR A 1 120 ? 3.052 -2.615 -4.359 1.00 93.81 120 TYR A CA 1
ATOM 956 C C . TYR A 1 120 ? 4.107 -3.557 -4.942 1.00 93.81 120 TYR A C 1
ATOM 958 O O . TYR A 1 120 ? 4.694 -4.390 -4.246 1.00 93.81 120 TYR A O 1
ATOM 966 N N . ALA A 1 121 ? 4.357 -3.405 -6.236 1.00 92.12 121 ALA A N 1
ATOM 967 C CA . ALA A 1 121 ? 5.409 -4.080 -6.967 1.00 92.12 121 ALA A CA 1
ATOM 968 C C 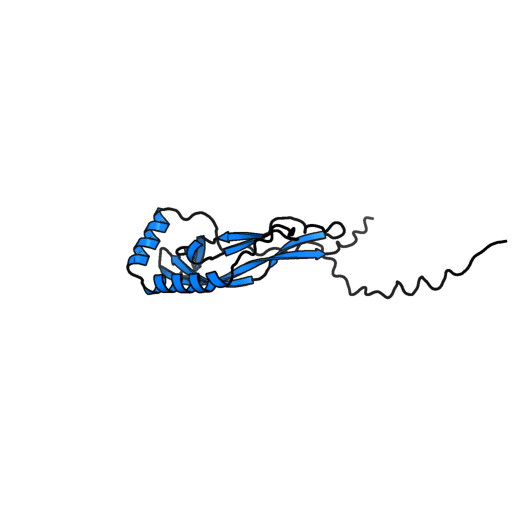. ALA A 1 121 ? 6.765 -3.461 -6.641 1.00 92.12 121 ALA A C 1
ATOM 970 O O . ALA A 1 121 ? 6.985 -2.269 -6.835 1.00 92.12 121 ALA A O 1
ATOM 971 N N . TYR A 1 122 ? 7.687 -4.297 -6.189 1.00 90.06 122 TYR A N 1
ATOM 972 C CA . TYR A 1 122 ? 9.107 -4.018 -6.106 1.00 90.06 122 TYR A CA 1
ATOM 973 C C . TYR A 1 122 ? 9.805 -4.724 -7.271 1.00 90.06 122 TYR A C 1
ATOM 975 O O . TYR A 1 122 ? 9.744 -5.955 -7.379 1.00 90.06 122 TYR A O 1
ATOM 983 N N . CYS A 1 123 ? 10.445 -3.946 -8.143 1.00 88.06 123 CYS A N 1
ATOM 984 C CA . CYS A 1 123 ? 11.164 -4.462 -9.303 1.00 88.06 123 CYS A CA 1
ATOM 985 C C . CYS A 1 123 ? 12.617 -4.729 -8.927 1.00 88.06 123 CYS A C 1
ATOM 987 O O . CYS A 1 123 ? 13.308 -3.843 -8.429 1.00 88.06 123 CYS A O 1
ATOM 989 N N . SER A 1 124 ? 13.077 -5.959 -9.144 1.00 75.12 124 SER A N 1
ATOM 990 C CA . SER A 1 124 ? 14.483 -6.316 -8.958 1.00 75.12 124 SER A CA 1
ATOM 991 C C . SER A 1 124 ? 15.215 -6.294 -10.295 1.00 75.12 124 SER A C 1
ATOM 993 O O . SER A 1 124 ? 14.728 -6.877 -11.260 1.00 75.12 124 SER A O 1
ATOM 995 N N . GLY A 1 125 ? 16.402 -5.686 -10.322 1.00 66.56 125 GLY A N 1
ATOM 996 C CA . GLY A 1 125 ? 17.307 -5.709 -11.473 1.00 66.56 125 GLY A CA 1
ATOM 997 C C . GLY A 1 125 ? 17.590 -4.321 -12.042 1.00 66.56 125 GLY A C 1
ATOM 998 O O . GLY A 1 125 ? 16.695 -3.494 -12.191 1.00 66.56 125 GLY A O 1
ATOM 999 N N . THR A 1 126 ? 18.858 -4.070 -12.363 1.00 66.44 126 THR A N 1
ATOM 1000 C CA . THR A 1 126 ? 19.300 -2.854 -13.062 1.00 66.44 126 THR A CA 1
ATOM 1001 C C . THR A 1 126 ? 19.074 -2.936 -14.568 1.00 66.44 126 THR A C 1
ATOM 1003 O O . THR A 1 126 ? 18.909 -1.896 -15.188 1.00 66.44 126 THR A O 1
ATOM 1006 N N . ASN A 1 127 ? 19.005 -4.149 -15.128 1.00 77.06 127 ASN A N 1
ATOM 1007 C CA . ASN A 1 127 ? 18.776 -4.430 -16.545 1.00 77.06 127 ASN A CA 1
ATOM 1008 C C . ASN A 1 127 ? 17.627 -5.428 -16.718 1.00 77.06 127 ASN A C 1
ATOM 1010 O O . ASN A 1 127 ? 17.369 -6.253 -15.840 1.00 77.06 127 ASN A O 1
ATOM 1014 N N . CYS A 1 128 ? 16.985 -5.390 -17.879 1.00 83.94 128 CYS A N 1
ATOM 1015 C CA . CYS A 1 128 ? 16.012 -6.395 -18.275 1.00 83.94 128 CYS A CA 1
ATOM 1016 C C . CYS A 1 128 ? 16.700 -7.698 -18.682 1.00 83.94 128 CYS A C 1
ATOM 1018 O O . CYS A 1 128 ? 17.688 -7.679 -19.422 1.00 83.94 128 CYS A O 1
ATOM 1020 N N . TYR A 1 129 ? 16.137 -8.832 -18.270 1.00 77.00 129 TYR A N 1
ATOM 1021 C CA . TYR A 1 129 ? 16.635 -10.137 -18.690 1.00 77.00 129 TYR A CA 1
ATOM 1022 C C . TYR A 1 129 ? 16.599 -10.272 -20.228 1.00 77.00 129 TYR A C 1
ATOM 1024 O O . TYR A 1 129 ? 15.644 -9.847 -20.883 1.00 77.00 129 TYR A O 1
ATOM 1032 N N . GLY A 1 130 ? 17.678 -10.807 -20.810 1.00 70.56 130 GLY A N 1
ATOM 1033 C CA . GLY A 1 130 ? 17.827 -11.006 -22.259 1.00 70.56 130 GLY A CA 1
ATOM 1034 C C . GLY A 1 130 ? 18.152 -9.753 -23.090 1.00 70.56 130 GLY A C 1
ATOM 1035 O O . GLY A 1 130 ? 18.187 -9.839 -24.316 1.00 70.56 130 GLY A O 1
ATOM 1036 N N . SER A 1 131 ? 18.394 -8.587 -22.475 1.00 69.19 131 SER A N 1
ATOM 1037 C CA . SER A 1 131 ? 18.763 -7.355 -23.194 1.00 69.19 131 SER A CA 1
ATOM 1038 C C . SER A 1 131 ? 20.279 -7.128 -23.198 1.00 69.19 131 SER A C 1
ATOM 1040 O O . SER A 1 131 ? 20.804 -6.461 -22.310 1.00 69.19 131 SER A O 1
ATOM 1042 N N . PHE A 1 132 ? 20.983 -7.654 -24.206 1.00 69.56 132 PHE A N 1
ATOM 1043 C CA . PHE A 1 132 ? 22.445 -7.505 -24.331 1.00 69.56 132 PHE A CA 1
ATOM 1044 C C . PHE A 1 132 ? 22.885 -6.296 -25.172 1.00 69.56 132 PHE A C 1
ATOM 1046 O O . PHE A 1 132 ? 23.943 -5.729 -24.924 1.00 69.56 132 PHE A O 1
ATOM 1053 N N . LEU A 1 133 ? 22.075 -5.890 -26.157 1.00 70.12 133 LEU A N 1
ATOM 1054 C CA . LEU A 1 133 ? 22.435 -4.863 -27.150 1.00 70.12 133 LEU A CA 1
ATOM 1055 C C . LEU A 1 133 ? 21.942 -3.449 -26.798 1.00 70.12 133 LEU A C 1
ATOM 1057 O O . LEU A 1 133 ? 22.370 -2.476 -27.411 1.00 70.12 133 LEU A O 1
ATOM 1061 N N . TYR A 1 134 ? 21.051 -3.327 -25.812 1.00 73.75 134 TYR A N 1
ATOM 1062 C CA . TYR A 1 134 ? 20.425 -2.064 -25.417 1.00 73.75 134 TYR A CA 1
ATOM 1063 C C . TYR A 1 134 ? 20.635 -1.798 -23.932 1.00 73.75 134 TYR A C 1
ATOM 1065 O O . TYR A 1 134 ? 20.624 -2.728 -23.118 1.00 73.75 134 TYR A O 1
ATOM 1073 N N . LYS A 1 135 ? 20.733 -0.514 -23.564 1.00 81.31 135 LYS A N 1
ATOM 1074 C CA . LYS A 1 135 ? 20.546 -0.119 -22.168 1.00 81.31 135 LYS A CA 1
ATOM 1075 C C . LYS A 1 135 ? 19.092 -0.383 -21.804 1.00 81.31 135 LYS A C 1
ATOM 1077 O O . LYS A 1 135 ? 18.184 -0.149 -22.603 1.00 81.31 135 LYS A O 1
ATOM 1082 N N . SER A 1 136 ? 18.879 -0.946 -20.626 1.00 86.56 136 SER A N 1
ATOM 1083 C CA . SER A 1 136 ? 17.547 -1.342 -20.200 1.00 86.56 136 SER A CA 1
ATOM 1084 C C . SER A 1 136 ? 17.402 -1.221 -18.696 1.00 86.56 136 SER A C 1
ATOM 1086 O O . SER A 1 136 ? 18.400 -1.247 -17.988 1.00 86.56 136 SER A O 1
ATOM 1088 N N . GLN A 1 137 ? 16.172 -1.077 -18.215 1.00 87.69 137 GLN A N 1
ATOM 1089 C CA . GLN A 1 137 ? 15.867 -0.996 -16.793 1.00 87.69 137 GLN A CA 1
ATOM 1090 C C . GLN A 1 137 ? 14.471 -1.544 -16.523 1.00 87.69 137 GLN A C 1
ATOM 1092 O O . GLN A 1 137 ? 13.526 -1.287 -17.275 1.00 87.69 137 GLN A O 1
ATOM 1097 N N . CYS A 1 138 ? 14.340 -2.261 -15.411 1.00 88.31 138 CYS A N 1
ATOM 1098 C CA . CYS A 1 138 ? 13.049 -2.653 -14.875 1.00 88.31 138 CYS A CA 1
ATOM 1099 C C . CYS A 1 138 ? 12.458 -1.522 -14.041 1.00 88.31 138 CYS A C 1
ATOM 1101 O O . CYS A 1 138 ? 13.070 -1.070 -13.075 1.00 88.31 138 CYS A O 1
ATOM 1103 N N . VAL A 1 139 ? 11.264 -1.079 -14.426 1.00 90.06 139 VAL A N 1
ATOM 1104 C CA . VAL A 1 139 ? 10.584 0.071 -13.829 1.00 90.06 139 VAL A CA 1
ATOM 1105 C C . VAL A 1 139 ? 9.194 -0.336 -13.371 1.00 90.06 139 VAL A C 1
ATOM 1107 O O . VAL A 1 139 ? 8.482 -1.070 -14.064 1.00 90.06 139 VAL A O 1
ATOM 1110 N N . ARG A 1 140 ? 8.785 0.168 -12.209 1.00 91.69 140 ARG A N 1
ATOM 1111 C CA . ARG A 1 140 ? 7.430 -0.002 -11.676 1.00 91.69 140 ARG A CA 1
ATOM 1112 C C . ARG A 1 140 ? 6.368 0.575 -12.615 1.00 91.69 140 ARG A C 1
ATOM 1114 O O . ARG A 1 140 ? 6.417 1.741 -13.003 1.00 91.69 140 ARG A O 1
ATOM 1121 N N . SER A 1 141 ? 5.368 -0.240 -12.933 1.00 91.06 141 SER A N 1
ATOM 1122 C CA . SER A 1 141 ? 4.276 0.080 -13.857 1.00 91.06 141 SER A CA 1
ATOM 1123 C C . SER A 1 141 ? 2.940 -0.490 -13.355 1.00 91.06 141 SER A C 1
ATOM 1125 O O . SER A 1 141 ? 2.847 -0.987 -12.229 1.00 91.06 141 SER A O 1
ATOM 1127 N N . GLY A 1 142 ? 1.876 -0.391 -14.162 1.00 89.81 142 GLY A N 1
ATOM 1128 C CA . GLY A 1 142 ? 0.558 -0.929 -13.798 1.00 89.81 142 GLY A CA 1
ATOM 1129 C C . GLY A 1 142 ? -0.014 -0.267 -12.543 1.00 89.81 142 GLY A C 1
ATOM 1130 O O . GLY A 1 142 ? -0.374 -0.945 -11.580 1.00 89.81 142 GLY A O 1
ATOM 1131 N N . TRP A 1 143 ? -0.014 1.067 -12.511 1.00 92.25 143 TRP A N 1
ATOM 1132 C CA . TRP A 1 143 ? -0.517 1.834 -11.375 1.00 92.25 143 TRP A CA 1
ATOM 1133 C C . TRP A 1 143 ? -2.003 1.562 -11.177 1.00 92.25 143 TRP A C 1
ATOM 1135 O O . TRP A 1 143 ? -2.817 1.843 -12.049 1.00 92.25 143 TRP A O 1
ATOM 1145 N N . THR A 1 144 ? -2.339 1.025 -10.010 1.00 91.44 144 THR A N 1
ATOM 1146 C CA . THR A 1 144 ? -3.710 0.690 -9.634 1.00 91.44 144 THR A CA 1
ATOM 1147 C C . THR A 1 144 ? -4.107 1.527 -8.432 1.00 91.44 144 THR A C 1
ATOM 1149 O O . THR A 1 144 ? -3.356 1.622 -7.456 1.00 91.44 144 THR A O 1
ATOM 1152 N N . ARG A 1 145 ? -5.287 2.146 -8.494 1.00 93.81 145 ARG A N 1
ATOM 1153 C CA . ARG A 1 145 ? -5.861 2.855 -7.352 1.00 93.81 145 ARG A CA 1
ATOM 1154 C C . ARG A 1 145 ? -6.376 1.829 -6.349 1.00 93.81 145 ARG A C 1
ATOM 1156 O O . ARG A 1 145 ? -7.283 1.063 -6.647 1.00 93.81 145 ARG A O 1
ATOM 1163 N N . MET A 1 146 ? -5.797 1.826 -5.158 1.00 92.88 146 MET A N 1
ATOM 1164 C CA . MET A 1 146 ? -6.182 0.954 -4.057 1.00 92.88 146 MET A CA 1
ATOM 1165 C C . MET A 1 146 ? -6.854 1.774 -2.968 1.00 92.88 146 MET A C 1
ATOM 1167 O O . MET A 1 146 ? -6.251 2.709 -2.445 1.00 92.88 146 MET A O 1
ATOM 1171 N N . GLN A 1 147 ? -8.081 1.400 -2.621 1.00 95.75 147 GLN A N 1
ATOM 1172 C CA . GLN A 1 147 ? -8.813 1.935 -1.477 1.00 95.75 147 GLN A CA 1
ATOM 1173 C C . GLN A 1 147 ? -8.665 1.002 -0.272 1.00 95.75 147 GLN A C 1
ATOM 1175 O O . GLN A 1 147 ? -8.828 -0.205 -0.417 1.00 95.75 147 GLN A O 1
ATOM 1180 N N . PHE A 1 148 ? -8.279 1.504 0.893 1.00 96.69 148 PHE A N 1
ATOM 1181 C CA . PHE A 1 148 ? -8.025 0.664 2.065 1.00 96.69 148 PHE A CA 1
ATOM 1182 C C . PHE A 1 148 ? -8.172 1.437 3.368 1.00 96.69 148 PHE A C 1
ATOM 1184 O O . PHE A 1 148 ? -7.970 2.653 3.418 1.00 96.69 148 PHE A O 1
ATOM 1191 N N . TRP A 1 149 ? -8.514 0.701 4.420 1.00 97.69 149 TRP A N 1
ATOM 1192 C CA . TRP A 1 149 ? -8.649 1.229 5.767 1.00 97.69 149 TRP A CA 1
ATOM 1193 C C . TRP A 1 149 ? -7.292 1.387 6.439 1.00 97.69 149 TRP A C 1
ATOM 1195 O O . TRP A 1 149 ? -6.453 0.476 6.417 1.00 97.69 149 TRP A O 1
ATOM 1205 N N . VAL A 1 150 ? -7.102 2.541 7.066 1.00 97.31 150 VAL A N 1
ATOM 1206 C CA . VAL A 1 150 ? -5.983 2.841 7.956 1.00 97.31 150 VAL A CA 1
ATOM 1207 C C . VAL A 1 150 ? -6.506 3.259 9.319 1.00 97.31 150 VAL A C 1
ATOM 1209 O O . VAL A 1 150 ? -7.592 3.818 9.422 1.00 97.31 150 VAL A O 1
ATOM 1212 N N . TRP A 1 151 ? -5.710 3.021 10.349 1.00 97.25 151 TRP A N 1
ATOM 1213 C CA . TRP A 1 151 ? -5.895 3.564 11.682 1.00 97.25 151 TRP A CA 1
ATOM 1214 C C . TRP A 1 151 ? -4.799 4.589 11.961 1.00 97.25 151 TRP A C 1
ATOM 1216 O O . TRP A 1 151 ? -3.606 4.317 11.788 1.00 97.25 151 TRP A O 1
ATOM 1226 N N . CYS A 1 152 ? -5.207 5.777 12.375 1.00 95.62 152 CYS A N 1
ATOM 1227 C CA . CYS A 1 152 ? -4.331 6.874 12.740 1.00 95.62 152 CYS A CA 1
ATOM 1228 C C . CYS A 1 152 ? -4.478 7.148 14.244 1.00 95.62 152 CYS A C 1
ATOM 1230 O O . CYS A 1 152 ? -5.612 7.252 14.716 1.00 95.62 152 CYS A O 1
ATOM 1232 N N . PRO A 1 153 ? -3.379 7.335 14.996 1.00 93.06 153 PRO A N 1
ATOM 1233 C CA . PRO A 1 153 ? -3.455 7.559 16.438 1.00 93.06 153 PRO A CA 1
ATOM 1234 C C . PRO A 1 153 ? -4.342 8.738 16.854 1.00 93.06 153 PRO A C 1
ATOM 1236 O O . PRO A 1 153 ? -4.980 8.664 17.899 1.00 93.06 153 PRO A O 1
ATOM 1239 N N . THR A 1 154 ? -4.391 9.819 16.064 1.00 91.50 154 THR A N 1
ATOM 1240 C CA . THR A 1 154 ? -5.147 11.023 16.451 1.00 91.50 154 THR A CA 1
ATOM 1241 C C . THR A 1 154 ? -6.567 11.085 15.901 1.00 91.50 154 THR A C 1
ATOM 1243 O O . THR A 1 154 ? -7.406 11.777 16.470 1.00 91.50 154 THR A O 1
ATOM 1246 N N . CYS A 1 155 ? -6.856 10.387 14.801 1.00 87.06 155 CYS A N 1
ATOM 1247 C CA . CYS A 1 155 ? -8.123 10.536 14.083 1.00 87.06 155 CYS A CA 1
ATOM 1248 C C . CYS A 1 155 ? -8.857 9.219 13.793 1.00 87.06 155 CYS A C 1
ATOM 1250 O O . CYS A 1 155 ? -9.846 9.236 13.065 1.00 87.06 155 CYS A O 1
ATOM 1252 N N . GLY A 1 156 ? -8.404 8.103 14.374 1.00 93.44 156 GLY A N 1
ATOM 1253 C CA . GLY A 1 156 ? -9.087 6.813 14.305 1.00 93.44 156 GLY A CA 1
ATOM 1254 C C . GLY A 1 156 ? -9.025 6.172 12.921 1.00 93.44 156 GLY A C 1
ATOM 1255 O O . GLY A 1 156 ? -8.022 6.290 12.209 1.00 93.44 156 GLY A O 1
ATOM 1256 N N . PHE A 1 157 ? -10.085 5.450 12.553 1.00 96.19 157 PHE A N 1
ATOM 1257 C CA . PHE A 1 157 ? -10.165 4.775 11.264 1.00 96.19 157 PHE A CA 1
ATOM 1258 C C . PHE A 1 157 ? -10.497 5.736 10.128 1.00 96.19 157 PHE A C 1
ATOM 1260 O O . PHE A 1 157 ? -11.377 6.587 10.230 1.00 96.19 157 PHE A O 1
ATOM 1267 N N . LYS A 1 158 ? -9.795 5.574 9.007 1.00 95.00 158 LYS A N 1
ATOM 1268 C CA . LYS A 1 158 ? -10.041 6.320 7.775 1.00 95.00 158 LYS A CA 1
ATOM 1269 C C . LYS A 1 158 ? -9.932 5.407 6.571 1.00 95.00 158 LYS A C 1
ATOM 1271 O O . LYS A 1 158 ? -8.972 4.648 6.432 1.00 95.00 158 LYS A O 1
ATOM 1276 N N . LEU A 1 159 ? -10.881 5.549 5.657 1.00 96.19 159 LEU A N 1
ATOM 1277 C CA . LEU A 1 159 ? -10.816 4.939 4.341 1.00 96.19 159 LEU A CA 1
ATOM 1278 C C . LEU A 1 159 ? -10.072 5.882 3.400 1.00 96.19 159 LEU A C 1
ATOM 1280 O O . LEU A 1 159 ? -10.514 7.000 3.139 1.00 96.19 159 LEU A O 1
ATOM 1284 N N . ILE A 1 160 ? -8.919 5.449 2.902 1.00 96.19 160 ILE A N 1
ATOM 1285 C CA . ILE A 1 160 ? -8.088 6.256 2.004 1.00 96.19 160 ILE A CA 1
ATOM 1286 C C . ILE A 1 160 ? -7.894 5.550 0.671 1.00 96.19 160 ILE A C 1
ATOM 1288 O O . ILE A 1 160 ? -8.076 4.341 0.561 1.00 96.19 160 ILE A O 1
ATOM 1292 N N . ALA A 1 161 ? -7.482 6.305 -0.347 1.00 95.88 161 ALA A N 1
ATOM 1293 C CA . ALA A 1 161 ? -7.076 5.751 -1.629 1.00 95.88 161 ALA A CA 1
ATOM 1294 C C . ALA A 1 161 ? -5.678 6.235 -2.025 1.00 95.88 161 ALA A C 1
ATOM 1296 O O . ALA A 1 161 ? -5.344 7.416 -1.868 1.00 95.88 161 ALA A O 1
ATOM 1297 N N . ARG A 1 162 ? -4.866 5.320 -2.558 1.00 95.56 162 ARG A N 1
ATOM 1298 C CA . ARG A 1 162 ? -3.522 5.592 -3.082 1.00 95.56 162 ARG A CA 1
ATOM 1299 C C . ARG A 1 162 ? -3.282 4.825 -4.371 1.00 95.56 162 ARG A C 1
ATOM 1301 O O . ARG A 1 162 ? -3.895 3.790 -4.610 1.00 95.56 162 ARG A O 1
ATOM 1308 N N . TRP A 1 163 ? -2.402 5.354 -5.210 1.00 94.50 163 TRP A N 1
ATOM 1309 C CA . TRP A 1 163 ? -1.974 4.685 -6.431 1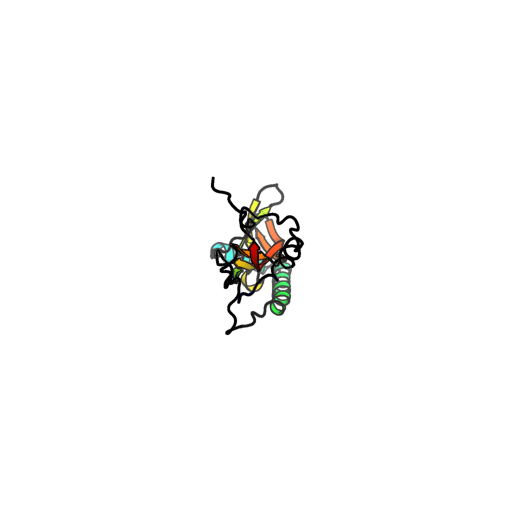.00 94.50 163 TRP A CA 1
ATOM 1310 C C . TRP A 1 163 ? -0.709 3.895 -6.141 1.00 94.50 163 TRP A C 1
ATOM 1312 O O . TRP A 1 163 ? 0.306 4.486 -5.780 1.00 94.50 163 TRP A O 1
ATOM 1322 N N . TYR A 1 164 ? -0.764 2.580 -6.338 1.00 95.06 164 TYR A N 1
ATOM 1323 C CA . TYR A 1 164 ? 0.393 1.708 -6.170 1.00 95.06 164 TYR A CA 1
ATOM 1324 C C . TYR A 1 164 ? 0.680 0.929 -7.449 1.00 95.06 164 TYR A C 1
ATOM 1326 O O . TYR A 1 164 ? -0.253 0.401 -8.063 1.00 95.06 164 TYR A O 1
ATOM 1334 N N . PRO A 1 165 ? 1.953 0.838 -7.867 1.00 94.25 165 PRO A N 1
ATOM 1335 C CA . PRO A 1 165 ? 2.325 0.058 -9.034 1.00 94.25 165 PRO A CA 1
ATOM 1336 C C . PRO A 1 165 ? 2.147 -1.421 -8.723 1.00 94.25 165 PRO A C 1
ATOM 1338 O O . PRO A 1 165 ? 2.575 -1.878 -7.666 1.00 94.25 165 PRO A O 1
ATOM 1341 N N . GLN A 1 166 ? 1.538 -2.169 -9.636 1.00 92.38 166 GLN A N 1
ATOM 1342 C CA . GLN A 1 166 ? 1.314 -3.608 -9.476 1.00 92.38 166 GLN A CA 1
ATOM 1343 C C . GLN A 1 166 ? 2.179 -4.448 -10.408 1.00 92.38 166 GLN A C 1
ATOM 1345 O O . GLN A 1 166 ? 2.258 -5.659 -10.222 1.00 92.38 166 GLN A O 1
ATOM 1350 N N . CYS A 1 167 ? 2.890 -3.826 -11.347 1.00 89.50 167 CYS A N 1
ATOM 1351 C CA . CYS A 1 167 ? 3.689 -4.509 -12.356 1.00 89.50 167 CYS A CA 1
ATOM 1352 C C . CYS A 1 167 ? 5.131 -3.983 -12.395 1.00 89.50 167 CYS A C 1
ATOM 1354 O O . CYS A 1 167 ? 5.452 -2.933 -11.834 1.00 89.50 167 CYS A O 1
ATOM 1356 N N . CYS A 1 168 ? 5.991 -4.732 -13.083 1.00 89.94 168 CYS A N 1
ATOM 1357 C CA . CYS A 1 168 ? 7.333 -4.312 -13.465 1.00 89.94 168 CYS A CA 1
ATOM 1358 C C . CYS A 1 168 ? 7.457 -4.436 -14.980 1.00 89.94 168 CYS A C 1
ATOM 1360 O O . CYS A 1 168 ? 7.192 -5.500 -15.534 1.00 89.94 168 CYS A O 1
ATOM 1362 N N . SER A 1 169 ? 7.846 -3.354 -15.647 1.00 89.19 169 SER A N 1
ATOM 1363 C CA . SER A 1 169 ? 7.997 -3.299 -17.101 1.00 89.19 169 SER A CA 1
ATOM 1364 C C . SER A 1 169 ? 9.442 -3.023 -17.484 1.00 89.19 169 SER A C 1
ATOM 1366 O O . SER A 1 169 ? 10.152 -2.293 -16.795 1.00 89.19 169 SER A O 1
ATOM 1368 N N . CYS A 1 170 ? 9.860 -3.600 -18.607 1.00 88.12 170 CYS A N 1
ATOM 1369 C CA . CYS A 1 170 ? 11.171 -3.353 -19.179 1.00 88.12 170 CYS A CA 1
ATOM 1370 C C . CYS A 1 170 ? 11.145 -2.108 -20.063 1.00 88.12 170 CYS A C 1
ATOM 1372 O O . CYS A 1 170 ? 10.458 -2.091 -21.083 1.00 88.12 170 CYS A O 1
ATOM 1374 N N . TYR A 1 171 ? 11.938 -1.105 -19.706 1.00 86.25 171 TYR A N 1
ATOM 1375 C CA . TYR A 1 171 ? 12.223 0.034 -20.567 1.00 86.25 171 TYR A CA 1
ATOM 1376 C C . TYR A 1 171 ? 13.578 -0.188 -21.226 1.00 86.25 171 TYR A C 1
ATOM 1378 O O . TYR A 1 171 ? 14.539 -0.552 -20.550 1.00 86.25 171 TYR A O 1
ATOM 1386 N N . ARG A 1 172 ? 13.654 0.010 -22.543 1.00 84.50 172 ARG A N 1
ATOM 1387 C CA . ARG A 1 172 ? 14.882 -0.117 -23.339 1.00 84.50 172 ARG A CA 1
ATOM 1388 C C . ARG A 1 172 ? 15.148 1.195 -24.055 1.00 84.50 172 ARG A C 1
ATOM 1390 O O . ARG A 1 172 ? 14.206 1.832 -24.517 1.00 84.50 172 ARG A O 1
ATOM 1397 N N . TRP A 1 173 ? 16.413 1.580 -24.155 1.00 80.38 173 TRP A N 1
ATOM 1398 C CA . TRP A 1 173 ? 16.812 2.765 -24.901 1.00 80.38 173 TRP A CA 1
ATOM 1399 C C . TRP A 1 173 ? 18.196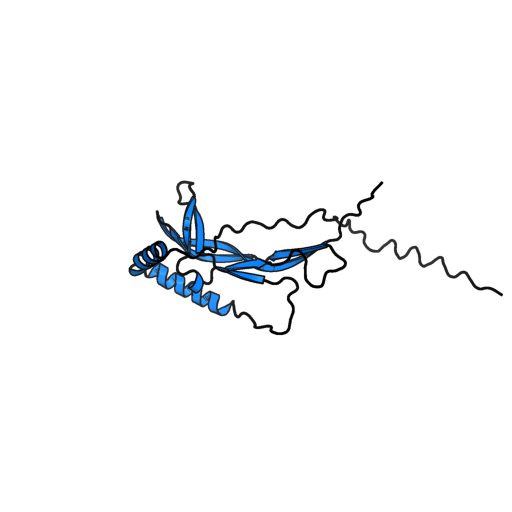 2.604 -25.521 1.00 80.38 173 TRP A C 1
ATOM 1401 O O . TRP A 1 173 ? 19.049 1.844 -25.048 1.00 80.38 173 TRP A O 1
ATOM 1411 N N . THR A 1 174 ? 18.408 3.360 -26.592 1.00 75.19 174 THR A N 1
ATOM 1412 C CA . THR A 1 174 ? 19.710 3.496 -27.236 1.00 75.19 174 THR A CA 1
ATOM 1413 C C . THR A 1 174 ? 20.473 4.625 -26.538 1.00 75.19 174 THR A C 1
ATOM 1415 O O . THR A 1 174 ? 19.925 5.727 -26.411 1.00 75.19 174 THR A O 1
ATOM 1418 N N . PRO A 1 175 ? 21.701 4.386 -26.041 1.00 67.44 175 PRO A N 1
ATOM 1419 C CA . PRO A 1 175 ? 22.524 5.462 -25.500 1.00 67.44 175 PRO A CA 1
ATOM 1420 C C . PRO A 1 175 ? 22.859 6.471 -26.607 1.00 67.44 175 PRO A C 1
ATOM 1422 O O . PRO A 1 175 ? 23.024 6.093 -27.766 1.00 67.44 175 PRO A O 1
ATOM 1425 N N . CYS A 1 176 ? 22.972 7.753 -26.254 1.00 71.19 176 CYS A N 1
ATOM 1426 C CA . CYS A 1 176 ? 23.483 8.762 -27.182 1.00 71.19 176 CYS A CA 1
ATOM 1427 C C . CYS A 1 176 ? 24.901 8.384 -27.632 1.00 71.19 176 CYS A C 1
ATOM 1429 O O . CYS A 1 176 ? 25.719 7.981 -26.801 1.00 71.19 176 CYS A O 1
ATOM 1431 N N . LEU A 1 177 ? 25.201 8.541 -28.924 1.00 68.69 177 LEU A N 1
ATOM 1432 C CA . LEU A 1 177 ? 26.569 8.431 -29.427 1.00 68.69 177 LEU A CA 1
ATOM 1433 C C . LEU A 1 177 ? 27.418 9.515 -28.749 1.00 68.69 177 LEU A C 1
ATOM 1435 O O . LEU A 1 177 ? 27.215 10.704 -28.984 1.00 68.69 177 LEU A O 1
ATOM 1439 N N . GLN A 1 178 ? 28.343 9.113 -27.877 1.00 57.59 178 GLN A N 1
ATOM 1440 C CA . GLN A 1 178 ? 29.368 10.014 -27.361 1.00 57.59 178 GLN A CA 1
ATOM 1441 C C . GLN A 1 178 ? 30.469 10.103 -28.417 1.00 57.59 178 GLN A C 1
ATOM 1443 O O . GLN A 1 178 ? 31.213 9.144 -28.610 1.00 57.59 178 GLN A O 1
ATOM 1448 N N . ILE A 1 179 ? 30.561 11.231 -29.123 1.00 51.75 179 ILE A N 1
ATOM 1449 C CA . ILE A 1 179 ? 31.742 11.529 -29.937 1.00 51.75 179 ILE A CA 1
ATOM 1450 C C . ILE A 1 179 ? 32.849 11.897 -28.948 1.00 51.75 179 ILE A C 1
ATOM 1452 O O . ILE A 1 179 ? 32.872 13.004 -28.415 1.00 51.75 179 ILE A O 1
ATOM 1456 N N . THR A 1 180 ? 33.721 10.944 -28.636 1.00 45.56 180 THR A N 1
ATOM 1457 C CA . THR A 1 180 ? 34.984 11.223 -27.949 1.00 45.56 180 THR A CA 1
ATOM 1458 C C . THR A 1 180 ? 35.941 11.830 -28.971 1.00 45.56 180 THR A C 1
ATOM 1460 O O . THR A 1 180 ? 36.300 11.147 -29.932 1.00 45.56 180 THR A O 1
ATOM 1463 N N . ALA A 1 181 ? 36.272 13.109 -28.792 1.00 38.84 181 ALA A N 1
ATOM 1464 C CA . ALA A 1 181 ? 37.351 13.791 -29.506 1.00 38.84 181 ALA A CA 1
ATOM 1465 C C . ALA A 1 181 ? 38.718 13.394 -28.935 1.00 38.84 181 ALA A C 1
ATOM 1467 O O . ALA A 1 181 ? 38.778 13.134 -27.709 1.00 38.84 181 ALA A O 1
#

Solvent-accessible surface area (backbone atoms only — not comparable to full-atom values): 11143 Å² total; per-residue (Å²): 133,84,83,87,87,93,82,75,90,75,69,70,79,71,76,71,71,76,79,62,81,72,78,49,51,87,66,80,85,82,79,80,84,74,76,57,38,64,60,84,78,52,69,69,59,51,50,53,51,54,59,61,47,75,80,31,65,67,61,53,52,52,45,49,51,46,22,55,63,49,59,72,74,64,71,78,76,83,66,89,84,66,84,62,47,28,45,67,44,80,42,54,35,33,30,33,71,43,72,72,80,82,86,45,72,43,74,25,33,38,53,61,27,78,61,44,60,42,52,32,36,44,53,56,54,75,50,26,61,92,55,84,90,44,52,36,30,34,39,69,30,62,71,39,80,45,73,49,52,27,39,29,90,91,73,46,74,44,82,45,73,50,75,31,28,66,31,39,39,68,47,73,45,56,69,58,85,76,82,82,128

Sequence (181 aa):
MMKTFFAVVLVVCFAYCNCQESTCVTSPPREKAIDGQSDVQSKDIQGKIDEALKNDDEVRLGVDSLAAERALVYRQDKFVYYQDTCPRRLRYITSLYVNNGSGKFEKCYVVAPYRQRVTYAYCSGTNCYGSFLYKSQCVRSGW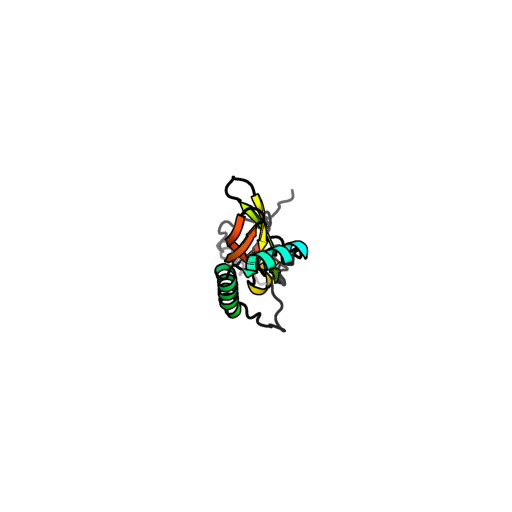TRMQFWVWCPTCGFKLIARWYPQCCSCYRWTPCLQITA

Nearest PDB structures (foldseek):
  4nt5-assembly1_A-2  TM=5.012E-01  e=2.908E-01  Homo sapiens
  4my2-assembly1_A-2  TM=4.641E-01  e=2.908E-01  Escherichia coli O157:H7
  8wvy-assembly1_E  TM=4.659E-01  e=6.741E-01  Homo sapiens
  2gnn-assembly1_B  TM=5.429E-01  e=1.397E+00  Orf virus (strain NZ2)

Organism: Crassostrea virginica (NCBI:txid6565)

Foldseek 3Di:
DDDDDPDDPPPPVVVPPDPPVAPFDADDDDADDDQFDQDDDDPVVLVVLVVLVPPPVVQVVVLQVLLVVVVVVDPPPPPVDDDFQWDKDKGWGFWGWDDPVPNDTAIKGFRPRVSNVHIAIDTDDLAGPPDDPWRKGKHFAQWDKRWGWIQTPPRGIDTDIDTGGHDIDMDTGHHPDDPDD

pLDDT: mean 79.81, std 19.45, range [29.92, 97.81]

Secondary structure (DSSP, 8-state):
-------SSSSSTTTTS---------SPPPPPPPSEE-SPPPHHHHHHHHHHHTT-HHHHHHHHHHHHHHHHH------SS---SS-EEEEE--EEEEE-SSS-EEEEEESSTTTTT-EEEEEP-SS-TT-SSSEEEEEEEEEEEEEEEEEETTTEEEEEEEEEEEEEEEEEEPPP-----